Protein AF-C5LQ58-F1 (afdb_monomer)

Sequence (366 aa):
MEEDPYEGLVEEKFNLSQKALQGRWIQYPLRCFVTVVKDKVYFDGGVTYDLVKHSNGKFEVGGYIANPELSSASEIHWSLPTGETATWTYEGENDGFGGTVADVDPTLIITEGGRSKRHKPPVDYAALEAQLRREEAGLTSESSGPTERRSSTDFTMGAHQVAKNAAAAKAYSILRDKIILWLGTTNTRRIDSIVRKRGEIHHHFEIPGMVDEGLSQLKNDYDLECSHKDKMTFVRFTYDQWRKALEKENLQIAEGRSGESPEVPSSPRKRCLCVSYSSPTKGDVGKVAAELNLVPEGTLLETEKIKPLLGVLDRYVMDVETLRDTKIGRIVRRYSRHEDPEVQEASKGLIAKWKAVYRDAKASEH

Organism: Perkinsus marinus (strain ATCC 50983 / TXsc) (NCBI:txid423536)

Nearest PDB structures (foldseek):
  8h6r-assembly1_A  TM=6.985E-01  e=4.353E-02  Arabidopsis thaliana
  7xn7-assembly1_n  TM=4.914E-01  e=8.986E-03  Komagataella phaffii
  5k0y-assembly1_t  TM=4.315E-01  e=4.641E-01  Oryctolagus cuniculus
  4v5o-assembly1_A7  TM=3.348E-01  e=8.153E-01  Tetrahymena thermophila
  6o9l-assembly1_1  TM=1.241E-01  e=3.950E+00  Homo sapiens

Solvent-accessible surface area (backbone atoms only — not comparable to full-atom values): 22447 Å² total; per-residue (Å²): 134,84,79,69,94,70,84,73,79,74,76,77,76,56,77,74,40,72,74,70,57,52,47,54,27,39,33,39,90,81,71,42,50,36,39,31,54,93,53,37,36,40,34,78,86,72,52,73,39,57,52,43,76,46,97,87,66,40,42,32,47,87,72,28,35,48,39,52,88,78,24,49,93,55,35,43,34,31,33,34,96,87,70,52,70,37,40,32,36,51,64,68,85,81,74,82,70,91,67,72,86,87,72,73,58,88,68,64,87,74,72,85,86,79,92,79,96,69,93,70,82,85,77,67,61,68,64,55,52,56,51,52,55,54,58,58,63,66,71,74,77,78,88,89,73,94,76,81,88,69,72,78,68,64,60,57,57,53,53,53,52,52,50,50,53,52,50,17,52,51,45,32,52,55,51,50,53,52,48,52,53,47,49,69,74,50,40,37,64,66,48,53,52,48,21,70,74,65,49,42,48,78,49,77,44,82,45,88,85,68,45,74,65,19,54,51,52,49,25,67,74,46,70,39,57,69,50,78,57,98,63,32,37,38,41,41,31,42,43,68,36,48,51,51,46,30,57,75,70,72,51,72,73,48,81,69,84,75,88,76,90,78,83,88,81,92,79,88,84,80,81,81,75,80,81,74,84,68,79,65,46,75,67,51,54,44,51,48,35,49,61,68,58,70,48,58,94,92,60,77,75,57,70,86,65,42,53,62,51,51,53,50,58,70,70,34,90,76,53,69,65,59,45,62,74,53,42,40,66,67,57,42,56,60,36,47,70,42,89,52,65,68,53,18,50,53,30,46,50,52,53,51,55,52,50,47,51,52,50,54,58,56,59,74,75,110

InterPro domains:
  IPR017923 Transcription factor IIS, N-terminal [PF08711] (309-356)
  IPR017923 Transcription factor IIS, N-terminal [PS51319] (283-361)
  IPR035441 TFIIS/LEDGF domain superfamily [G3DSA:1.20.930.10] (282-366)
  IPR035441 TFIIS/LEDGF domain superfamily [SSF47676] (303-364)

Foldseek 3Di:
DDDDPPPPPPPPQADDDLVLQAAWWAKPPVRWIWHDDRQKIATPVRDIWGFDQDPVRWTDTPQWIWDSRPDDSQKIWTAHPVGDIMIIGHPDDPPPPPDDPPPPDPVPVDDDDDDDDDDDDDDDVVVVVVVVVVVVVVPPPDDDDDDDDDDPVVVVVVVVVVVLVVQLVVQLVVVLVVLVVVLQVQLEPVNLVVLVVVQKDKDKDQGPPHDVNNVVVVCVVLVWDWDDDPRIIITMDGSVSSVVSCVVSVHDRPPDDDDDDDDDDDDDDDDDDPDDPDQQDLVLLLVLLVVLVVDPPPDGDDPVVQVVSLVSLVSDPDAPVSCVVSVVLVSLVVQCPPPDPVSVVSSVVSNVSVVVNVVVVVVSVD

pLDDT: mean 76.97, std 20.1, range [26.73, 98.25]

Secondary structure (DSSP, 8-state):
----TTTT---------TTTT-EEEEEETTTEEEEEETTEEEETTS-EEEEEEPTTS-EEETTEEE-TTT--SSEEEEE-TTS-EEEEEE-TTTTS----GGG--TTTTSS-------PPPPP-HHHHHHHHHHHHHHTSSS---------HHHHHHHHHHHHHHHHHHHHHHHHHHHHHHHHHHH-BHHHHHHHHHHSEEEEEEE-TT--HHHHHHHHHHHT-EEEEETTEEEEEEEHHHHHHHHHHTTPPPB-----------------------PPPPHHHHHHHHHHHHSSPTT----HHHHHHHHHHHHHS---HHHHHHH-HHHHHHHHTT-SSHHHHHHHHHHHHHHHHHHHHHHHTT-

Structure (mmCIF, N/CA/C/O backbone):
data_AF-C5LQ58-F1
#
_entry.id   AF-C5LQ58-F1
#
loop_
_atom_site.group_PDB
_atom_site.id
_atom_site.type_symbol
_atom_site.label_atom_id
_atom_site.label_alt_id
_atom_site.label_comp_id
_atom_site.label_asym_id
_atom_site.label_entity_id
_atom_site.label_seq_id
_atom_site.pdbx_PDB_ins_code
_atom_site.Cartn_x
_atom_site.Cartn_y
_atom_site.Cartn_z
_atom_site.occupancy
_atom_site.B_iso_or_equiv
_atom_site.auth_seq_id
_atom_site.auth_comp_id
_atom_site.auth_asym_id
_atom_site.auth_atom_id
_atom_site.pdbx_PDB_model_num
ATOM 1 N N . MET A 1 1 ? -49.023 35.456 13.839 1.00 51.16 1 MET A N 1
ATOM 2 C CA . MET A 1 1 ? -48.144 34.434 14.431 1.00 51.16 1 MET A CA 1
ATOM 3 C C . MET A 1 1 ? -48.340 33.214 13.568 1.00 51.16 1 MET A C 1
ATOM 5 O O . MET A 1 1 ? -49.377 32.579 13.676 1.00 51.16 1 MET A O 1
ATOM 9 N N . GLU A 1 2 ? -47.457 33.038 12.592 1.00 55.75 2 GLU A N 1
ATOM 10 C CA . GLU A 1 2 ? -47.393 31.815 11.792 1.00 55.75 2 GLU A CA 1
ATOM 11 C C . GLU A 1 2 ? -46.594 30.814 12.630 1.00 55.75 2 GLU A C 1
ATOM 13 O O . GLU A 1 2 ? -45.469 31.115 13.026 1.00 55.75 2 GLU A O 1
ATOM 18 N N . GLU A 1 3 ? -47.230 29.707 13.009 1.00 59.94 3 GLU A N 1
ATOM 19 C CA . GLU A 1 3 ? -46.583 28.594 13.703 1.00 59.94 3 GLU A CA 1
ATOM 20 C C . GLU A 1 3 ? -45.635 27.904 12.717 1.00 59.94 3 GLU A C 1
ATOM 22 O O . GLU A 1 3 ? -46.036 27.572 11.600 1.00 59.94 3 GLU A O 1
ATOM 27 N N . ASP A 1 4 ? -44.370 27.755 13.109 1.00 62.69 4 ASP A N 1
ATOM 28 C CA . ASP A 1 4 ? -43.319 27.159 12.289 1.00 62.69 4 ASP A CA 1
ATOM 29 C C . ASP A 1 4 ? -43.573 25.642 12.170 1.00 62.69 4 ASP A C 1
ATOM 31 O O . ASP A 1 4 ? -43.484 24.927 13.173 1.00 62.69 4 ASP A O 1
ATOM 35 N N . PRO A 1 5 ? -43.915 25.107 10.980 1.00 68.38 5 PRO A N 1
ATOM 36 C CA . PRO A 1 5 ? -44.324 23.709 10.814 1.00 68.38 5 PRO A CA 1
ATOM 37 C C . PRO A 1 5 ? -43.176 22.695 10.986 1.00 68.38 5 PRO A C 1
ATOM 39 O O . PRO A 1 5 ? -43.362 21.510 10.704 1.00 68.38 5 PRO A O 1
ATOM 42 N N . TYR A 1 6 ? -41.996 23.137 11.431 1.00 61.75 6 TYR A N 1
ATOM 43 C CA . TYR A 1 6 ? -40.807 22.306 11.622 1.00 61.75 6 TYR A CA 1
ATOM 44 C C . TYR A 1 6 ? -40.478 21.985 13.094 1.00 61.75 6 TYR A C 1
ATOM 46 O O . TYR A 1 6 ? -39.520 21.251 13.351 1.00 61.75 6 TYR A O 1
ATOM 54 N N . GLU A 1 7 ? -41.279 22.436 14.067 1.00 56.31 7 GLU A N 1
ATOM 55 C CA . GLU A 1 7 ? -41.166 21.990 15.466 1.00 56.31 7 GLU A CA 1
ATOM 56 C C . GLU A 1 7 ? -41.683 20.547 15.629 1.00 56.31 7 GLU A C 1
ATOM 58 O O . GLU A 1 7 ? -42.827 20.310 16.012 1.00 56.31 7 GLU A O 1
ATOM 63 N N . GLY A 1 8 ? -40.852 19.541 15.338 1.00 56.31 8 GLY A N 1
ATOM 64 C CA . GLY A 1 8 ? -41.208 18.167 15.719 1.00 56.31 8 GLY A CA 1
ATOM 65 C C . GLY A 1 8 ? -40.422 17.007 15.124 1.00 56.31 8 GLY A C 1
ATOM 66 O O . GLY A 1 8 ? -40.674 15.869 15.521 1.00 56.31 8 GLY A O 1
ATOM 67 N N . LEU A 1 9 ? -39.470 17.230 14.213 1.00 57.84 9 LEU A N 1
ATOM 68 C CA . LEU A 1 9 ? -38.580 16.147 13.785 1.00 57.84 9 LEU A CA 1
ATOM 69 C C . LEU A 1 9 ? -37.516 15.923 14.862 1.00 57.84 9 LEU A C 1
ATOM 71 O O . LEU A 1 9 ? -36.439 16.509 14.839 1.00 57.84 9 LEU A O 1
ATOM 75 N N . VAL A 1 10 ? -37.853 15.087 15.843 1.00 67.50 10 VAL A N 1
ATOM 76 C CA . VAL A 1 10 ? -36.883 14.531 16.786 1.00 67.50 10 VAL A CA 1
ATOM 77 C C . VAL A 1 10 ? -35.879 13.726 15.962 1.00 67.50 10 VAL A C 1
ATOM 79 O O . VAL A 1 10 ? -36.225 12.669 15.439 1.00 67.50 10 VAL A O 1
ATOM 82 N N . GLU A 1 11 ? -34.658 14.241 15.803 1.00 67.88 11 GLU A N 1
ATOM 83 C CA . GLU A 1 11 ? -33.568 13.506 15.162 1.00 67.88 11 GLU A CA 1
ATOM 84 C C . GLU A 1 11 ? -33.378 12.174 15.897 1.00 67.88 11 GLU A C 1
ATOM 86 O O . GLU A 1 11 ? -33.012 12.137 17.077 1.00 67.88 11 GLU A O 1
ATOM 91 N N . GLU A 1 12 ? -33.667 11.061 15.218 1.00 77.38 12 GLU A N 1
ATOM 92 C CA . GLU A 1 12 ? -33.392 9.738 15.760 1.00 77.38 12 GLU A CA 1
ATOM 93 C C . GLU A 1 12 ? -31.884 9.618 15.987 1.00 77.38 12 GLU A C 1
ATOM 95 O O . GLU A 1 12 ? -31.085 9.563 15.050 1.00 77.38 12 GLU A O 1
ATOM 100 N N . LYS A 1 13 ? -31.485 9.603 17.263 1.00 85.62 13 LYS A N 1
ATOM 101 C CA . LYS A 1 13 ? -30.084 9.474 17.660 1.00 85.62 13 LYS A CA 1
ATOM 102 C C . LYS A 1 13 ? -29.515 8.192 17.050 1.00 85.62 13 LYS A C 1
ATOM 104 O O . LYS A 1 13 ? -30.010 7.096 17.321 1.00 85.62 13 LYS A O 1
ATOM 109 N N . PHE A 1 14 ? -28.466 8.333 16.242 1.00 91.75 14 PHE A N 1
ATOM 110 C CA . PHE A 1 14 ? -27.806 7.210 15.586 1.00 91.75 14 PHE A CA 1
ATOM 111 C C . PHE A 1 14 ? -27.387 6.141 16.608 1.00 91.75 14 PHE A C 1
ATOM 113 O O . PHE A 1 14 ? -26.675 6.414 17.577 1.00 91.75 14 PHE A O 1
ATOM 120 N N . ASN A 1 15 ? -27.834 4.903 16.386 1.00 93.44 15 ASN A N 1
ATOM 121 C CA . ASN A 1 15 ? -27.507 3.776 17.248 1.00 93.44 15 ASN A CA 1
ATOM 122 C C . ASN A 1 15 ? -26.318 2.994 16.678 1.00 93.44 15 ASN A C 1
ATOM 124 O O . ASN A 1 15 ? -26.475 2.136 15.802 1.00 93.44 15 ASN A O 1
ATOM 128 N N . LEU A 1 16 ? -25.126 3.279 17.205 1.00 95.56 16 LEU A N 1
ATOM 129 C CA . LEU A 1 16 ? -23.911 2.557 16.850 1.00 95.56 16 LEU A CA 1
ATOM 130 C C . LEU A 1 16 ? -24.007 1.095 17.310 1.00 95.56 16 LEU A C 1
ATOM 132 O O . LEU A 1 16 ? -23.849 0.772 18.487 1.00 95.56 16 LEU A O 1
ATOM 136 N N . SER A 1 17 ? -24.234 0.195 16.358 1.00 96.88 17 SER A N 1
ATOM 137 C CA . SER A 1 17 ? -24.313 -1.247 16.584 1.00 96.88 17 SER A CA 1
ATOM 138 C C . SER A 1 17 ? -23.235 -1.988 15.797 1.00 96.88 17 SER A C 1
ATOM 140 O O . SER A 1 17 ? -22.718 -1.485 14.804 1.00 96.88 17 SER A O 1
ATOM 142 N N . GLN A 1 18 ? -22.937 -3.232 16.183 1.00 96.56 18 GLN A N 1
ATOM 143 C CA . GLN A 1 18 ? -21.992 -4.075 15.437 1.00 96.56 18 GLN A CA 1
ATOM 144 C C . GLN A 1 18 ? -22.417 -4.255 13.974 1.00 96.56 18 GLN A C 1
ATOM 146 O O . GLN A 1 18 ? -21.566 -4.351 13.095 1.00 96.56 18 GLN A O 1
ATOM 151 N N . LYS A 1 19 ? -23.732 -4.266 13.713 1.00 95.31 19 LYS A N 1
ATOM 152 C CA . LYS A 1 19 ? -24.294 -4.324 12.362 1.00 95.31 19 LYS A CA 1
ATOM 153 C C . LYS A 1 19 ? -23.999 -3.046 11.573 1.00 95.31 19 LYS A C 1
ATOM 155 O O . LYS A 1 19 ? -23.656 -3.143 10.404 1.00 95.31 19 LYS A O 1
ATOM 160 N N . ALA A 1 20 ? -24.089 -1.881 12.217 1.00 94.25 20 ALA A N 1
ATOM 161 C CA . ALA A 1 20 ? -23.773 -0.595 11.596 1.00 94.25 20 ALA A CA 1
ATOM 162 C C . ALA A 1 20 ? -22.287 -0.454 11.238 1.00 94.25 20 ALA A C 1
ATOM 164 O O . ALA A 1 20 ? -21.959 0.330 10.364 1.00 94.25 20 ALA A O 1
ATOM 165 N N . LEU A 1 21 ? -21.403 -1.217 11.890 1.00 96.38 21 LEU A N 1
ATOM 166 C CA . LEU A 1 21 ? -19.972 -1.236 11.586 1.00 96.38 21 LEU A CA 1
ATOM 167 C C . LEU A 1 21 ? -19.601 -2.158 10.417 1.00 96.38 21 LEU A C 1
ATOM 169 O O . LEU A 1 21 ? -18.474 -2.077 9.945 1.00 96.38 21 LEU A O 1
ATOM 173 N N . GLN A 1 22 ? -20.490 -3.046 9.959 1.00 96.94 22 GLN A N 1
ATOM 174 C CA . GLN A 1 22 ? -20.154 -4.017 8.910 1.00 96.94 22 GLN A CA 1
ATOM 175 C C . GLN A 1 22 ? -19.921 -3.338 7.557 1.00 96.94 22 GLN A C 1
ATOM 177 O O . GLN A 1 22 ? -20.614 -2.388 7.198 1.00 96.94 22 GLN A O 1
ATOM 182 N N . GLY A 1 23 ? -18.991 -3.884 6.775 1.00 94.56 23 GLY A N 1
ATOM 183 C CA . GLY A 1 23 ? -18.685 -3.406 5.429 1.00 94.56 23 GLY A CA 1
ATOM 184 C C . GLY A 1 23 ? -17.322 -2.733 5.334 1.00 94.56 23 GLY A C 1
ATOM 185 O O . GLY A 1 23 ? -16.430 -2.990 6.149 1.00 94.56 23 GLY A O 1
ATOM 186 N N . ARG A 1 24 ? -17.153 -1.914 4.294 1.00 95.69 24 ARG A N 1
ATOM 187 C CA . ARG A 1 24 ? -15.880 -1.289 3.944 1.00 95.69 24 ARG A CA 1
ATOM 188 C C . ARG A 1 24 ? -15.904 0.210 4.217 1.00 95.69 24 ARG A C 1
ATOM 190 O O . ARG A 1 24 ? -16.873 0.909 3.923 1.00 95.69 24 ARG A O 1
ATOM 197 N N . TRP A 1 25 ? -14.812 0.677 4.800 1.00 96.75 25 TRP A N 1
ATOM 198 C CA . TRP A 1 25 ? -14.629 2.025 5.306 1.00 96.75 25 TRP A CA 1
ATOM 199 C C . TRP A 1 25 ? -13.284 2.578 4.853 1.00 96.75 25 TRP A C 1
ATOM 201 O O . TRP A 1 25 ? -12.346 1.827 4.587 1.00 96.75 25 TRP A O 1
ATOM 211 N N . ILE A 1 26 ? -13.167 3.899 4.843 1.00 95.31 26 ILE A N 1
ATOM 212 C CA . ILE A 1 26 ? -11.915 4.620 4.619 1.00 95.31 26 ILE A CA 1
ATOM 213 C C . ILE A 1 26 ? -11.534 5.319 5.923 1.00 95.31 26 ILE A C 1
ATOM 215 O O . ILE A 1 26 ? -12.281 6.164 6.416 1.00 95.31 26 ILE A O 1
ATOM 219 N N . GLN A 1 27 ? -10.370 4.993 6.487 1.00 93.75 27 GLN A N 1
ATOM 220 C CA . GLN A 1 27 ? -9.869 5.635 7.702 1.00 93.75 27 GLN A CA 1
ATOM 221 C C . GLN A 1 27 ? -9.104 6.923 7.381 1.00 93.75 27 GLN A C 1
ATOM 223 O O . GLN A 1 27 ? -8.128 6.913 6.636 1.00 93.75 27 GLN A O 1
ATOM 228 N N . TYR A 1 28 ? -9.444 8.016 8.056 1.00 89.31 28 TYR A N 1
ATOM 229 C CA . TYR A 1 28 ? -8.694 9.270 8.074 1.00 89.31 28 TYR A CA 1
ATOM 230 C C . TYR A 1 28 ? -7.946 9.462 9.407 1.00 89.31 28 TYR A C 1
ATOM 232 O O . TYR A 1 28 ? -8.448 9.042 10.453 1.00 89.31 28 TYR A O 1
ATOM 240 N N . PRO A 1 29 ? -6.752 10.095 9.392 1.00 84.88 29 PRO A N 1
ATOM 241 C CA . PRO A 1 29 ? -6.111 10.756 8.245 1.00 84.88 29 PRO A CA 1
ATOM 242 C C . PRO A 1 29 ? -5.278 9.830 7.339 1.00 84.88 29 PRO A C 1
ATOM 244 O O . PRO A 1 29 ? -4.762 10.295 6.326 1.00 84.88 29 PRO A O 1
ATOM 247 N N . LEU A 1 30 ? -5.133 8.546 7.685 1.00 79.25 30 LEU A N 1
ATOM 248 C CA . LEU A 1 30 ? -4.206 7.622 7.014 1.00 79.25 30 LEU A CA 1
ATOM 249 C C . LEU A 1 30 ? -4.606 7.242 5.577 1.00 79.25 30 LEU A C 1
ATOM 251 O O . LEU A 1 30 ? -3.746 6.825 4.808 1.00 79.25 30 LEU A O 1
ATOM 255 N N . ARG A 1 31 ? -5.878 7.418 5.204 1.00 86.44 31 ARG A N 1
ATOM 256 C CA . ARG A 1 31 ? -6.470 7.029 3.913 1.00 86.44 31 ARG A CA 1
ATOM 257 C C . ARG A 1 31 ? -6.230 5.558 3.550 1.00 86.44 31 ARG A C 1
ATOM 259 O O . ARG A 1 31 ? -5.933 5.252 2.399 1.00 86.44 31 ARG A O 1
ATOM 266 N N . CYS A 1 32 ? -6.356 4.660 4.522 1.00 87.69 32 CYS A N 1
ATOM 267 C CA . CYS A 1 32 ? -6.360 3.216 4.283 1.00 87.69 32 CYS A CA 1
ATOM 268 C C . CYS A 1 32 ? -7.789 2.666 4.315 1.00 87.69 32 CYS A C 1
ATOM 270 O O . CYS A 1 32 ? -8.653 3.231 4.996 1.00 87.69 32 CYS A O 1
ATOM 272 N N . PHE A 1 33 ? -8.038 1.574 3.589 1.00 92.88 33 PHE A N 1
ATOM 273 C CA . PHE A 1 33 ? -9.301 0.864 3.700 1.00 92.88 33 PHE A CA 1
ATOM 274 C C . PHE A 1 33 ? -9.310 -0.029 4.937 1.00 92.88 33 PHE A C 1
ATOM 276 O O . PHE A 1 33 ? -8.304 -0.628 5.340 1.00 92.88 33 PHE A O 1
ATOM 283 N N . VAL A 1 34 ? -10.497 -0.099 5.526 1.00 96.25 34 VAL A N 1
ATOM 284 C CA . VAL A 1 34 ? -10.822 -0.900 6.694 1.00 96.25 34 VAL A CA 1
ATOM 285 C C . VAL A 1 34 ? -12.062 -1.712 6.359 1.00 96.25 34 VAL A C 1
ATOM 287 O O . VAL A 1 34 ? -13.093 -1.152 6.000 1.00 96.25 34 VAL A O 1
ATOM 290 N N . THR A 1 35 ? -11.978 -3.033 6.465 1.00 96.69 35 THR A N 1
ATOM 291 C CA . THR A 1 35 ? -13.122 -3.927 6.261 1.00 96.69 35 THR A CA 1
ATOM 292 C C . THR A 1 35 ? -13.492 -4.571 7.584 1.00 96.69 35 THR A C 1
ATOM 294 O O . THR A 1 35 ? -12.642 -5.165 8.244 1.00 96.69 35 THR A O 1
ATOM 297 N N . VAL A 1 36 ? -14.757 -4.469 7.975 1.00 96.88 36 VAL A N 1
ATOM 298 C CA . VAL A 1 36 ? -15.280 -5.091 9.193 1.00 96.88 36 VAL A CA 1
ATOM 299 C C . VAL A 1 36 ? -16.182 -6.251 8.796 1.00 96.88 36 VAL A C 1
ATOM 301 O O . VAL A 1 36 ? -17.182 -6.055 8.102 1.00 96.88 36 VAL A O 1
ATOM 304 N N . VAL A 1 37 ? -15.832 -7.452 9.259 1.00 95.88 37 VAL A N 1
ATOM 305 C CA . VAL A 1 37 ? -16.605 -8.680 9.043 1.00 95.88 37 VAL A CA 1
ATOM 306 C C . VAL A 1 37 ? -16.794 -9.369 10.385 1.00 95.88 37 VAL A C 1
ATOM 308 O O . VAL A 1 37 ? -15.830 -9.796 11.016 1.00 95.88 37 VAL A O 1
ATOM 311 N N . LYS A 1 38 ? -18.050 -9.495 10.820 1.00 95.50 38 LYS A N 1
ATOM 312 C CA . LYS A 1 38 ? -18.426 -10.009 12.143 1.00 95.50 38 LYS A CA 1
ATOM 313 C C . LYS A 1 38 ? -17.723 -9.229 13.260 1.00 95.50 38 LYS A C 1
ATOM 315 O O . LYS A 1 38 ? -18.086 -8.083 13.522 1.00 95.50 38 LYS A O 1
ATOM 320 N N . ASP A 1 39 ? -16.779 -9.865 13.938 1.00 97.06 39 ASP A N 1
ATOM 321 C CA . ASP A 1 39 ? -15.983 -9.391 15.065 1.00 97.06 39 ASP A CA 1
ATOM 322 C C . ASP A 1 39 ? -14.515 -9.140 14.681 1.00 97.06 39 ASP A C 1
ATOM 324 O O . ASP A 1 39 ? -13.679 -8.932 15.554 1.00 97.06 39 ASP A O 1
ATOM 328 N N . LYS A 1 40 ? -14.188 -9.143 13.385 1.00 97.12 40 LYS A N 1
ATOM 329 C CA . LYS A 1 40 ? -12.838 -8.902 12.870 1.00 97.12 40 LYS A CA 1
ATOM 330 C C . LYS A 1 40 ? -12.782 -7.628 12.040 1.00 97.12 40 LYS A C 1
ATOM 332 O O . LYS A 1 40 ? -13.704 -7.317 11.283 1.00 97.12 40 LYS A O 1
ATOM 337 N N . VAL A 1 41 ? -11.666 -6.918 12.167 1.00 97.44 41 VAL A N 1
ATOM 338 C CA . VAL A 1 41 ? -11.349 -5.702 11.417 1.00 97.44 41 VAL A CA 1
ATOM 339 C C . VAL A 1 41 ? -10.045 -5.903 10.656 1.00 97.44 41 VAL A C 1
ATOM 341 O O . VAL A 1 41 ? -9.008 -6.184 11.255 1.00 97.44 41 VAL A O 1
ATOM 344 N N . TYR A 1 42 ? -10.103 -5.741 9.339 1.00 94.88 42 TYR A N 1
ATOM 345 C CA . TYR A 1 42 ? -8.997 -5.933 8.406 1.00 94.88 42 TYR A CA 1
ATOM 346 C C . TYR A 1 42 ? -8.569 -4.586 7.828 1.00 94.88 42 TYR A C 1
ATOM 348 O O . TYR A 1 42 ? -9.397 -3.867 7.273 1.00 94.88 42 TYR A O 1
ATOM 356 N N . PHE A 1 43 ? -7.284 -4.261 7.928 1.00 94.06 43 PHE A N 1
ATOM 357 C CA . PHE A 1 43 ? -6.685 -3.084 7.302 1.00 94.06 43 PHE A CA 1
ATOM 358 C C . PHE A 1 43 ? -5.901 -3.512 6.058 1.00 94.06 43 PHE A C 1
ATOM 360 O O . PHE A 1 43 ? -5.270 -4.569 6.068 1.00 94.06 43 PHE A O 1
ATOM 367 N N . ASP A 1 44 ? -5.851 -2.675 5.018 1.00 86.12 44 ASP A N 1
ATOM 368 C CA . ASP A 1 44 ? -5.119 -2.987 3.770 1.00 86.12 44 ASP A CA 1
ATOM 369 C C . ASP A 1 44 ? -3.643 -3.356 3.962 1.00 86.12 44 ASP A C 1
ATOM 371 O O . ASP A 1 44 ? -3.051 -4.043 3.134 1.00 86.12 44 ASP A O 1
ATOM 375 N N . GLY A 1 45 ? -3.029 -2.915 5.062 1.00 78.06 45 GLY A N 1
ATOM 376 C CA . GLY A 1 45 ? -1.660 -3.282 5.425 1.00 78.06 45 GLY A CA 1
ATOM 377 C C . GLY A 1 45 ? -1.491 -4.735 5.887 1.00 78.06 45 GLY A C 1
ATOM 378 O O . GLY A 1 45 ? -0.416 -5.081 6.366 1.00 78.06 45 GLY A O 1
ATOM 379 N N . GLY A 1 46 ? -2.540 -5.563 5.821 1.00 82.31 46 GLY A N 1
ATOM 380 C CA . GLY A 1 46 ? -2.560 -6.944 6.315 1.00 82.31 46 GLY A CA 1
ATOM 381 C C . GLY A 1 46 ? -2.758 -7.063 7.829 1.00 82.31 46 GLY A C 1
ATOM 382 O O . GLY A 1 46 ? -2.915 -8.166 8.350 1.00 82.31 46 GLY A O 1
ATOM 383 N N . VAL A 1 47 ? -2.787 -5.938 8.550 1.00 88.38 47 VAL A N 1
ATOM 384 C CA . VAL A 1 47 ? -2.998 -5.922 10.000 1.00 88.38 47 VAL A CA 1
ATOM 385 C C . VAL A 1 47 ? -4.459 -6.237 10.306 1.00 88.38 47 VAL A C 1
ATOM 387 O O . VAL A 1 47 ? -5.373 -5.680 9.697 1.00 88.38 47 VAL A O 1
ATOM 390 N N . THR A 1 48 ? -4.673 -7.134 11.266 1.00 93.06 48 THR A N 1
ATOM 391 C CA . THR A 1 48 ? -6.003 -7.565 11.700 1.00 93.06 48 THR A CA 1
ATOM 392 C C . THR A 1 48 ? -6.197 -7.296 13.187 1.00 93.06 48 THR A C 1
ATOM 394 O O . THR A 1 48 ? -5.287 -7.530 13.980 1.00 93.06 48 THR A O 1
ATOM 397 N N . TYR A 1 49 ? -7.389 -6.841 13.565 1.00 97.19 49 TYR A N 1
ATOM 398 C CA . TYR A 1 49 ? -7.781 -6.605 14.955 1.00 97.19 49 TYR A CA 1
ATOM 399 C C . TYR A 1 49 ? -9.136 -7.241 15.260 1.00 97.19 49 TYR A C 1
ATOM 401 O O . TYR A 1 49 ? -9.961 -7.435 14.366 1.00 97.19 49 TYR A O 1
ATOM 409 N N . ASP A 1 50 ? -9.371 -7.516 16.540 1.00 97.38 50 ASP A N 1
ATOM 410 C CA . ASP A 1 50 ? -10.687 -7.893 17.047 1.00 97.38 50 ASP A CA 1
ATOM 411 C C . ASP A 1 50 ? -11.525 -6.641 17.322 1.00 97.38 50 ASP A C 1
ATOM 413 O O . ASP A 1 50 ? -11.031 -5.653 17.872 1.00 97.38 50 ASP A O 1
ATOM 417 N N . LEU A 1 51 ? -12.803 -6.694 16.949 1.00 97.88 51 LEU A N 1
ATOM 418 C CA . LEU A 1 51 ? -13.814 -5.712 17.314 1.00 97.88 51 LEU A CA 1
ATOM 419 C C . LEU A 1 51 ? -14.390 -6.093 18.680 1.00 97.88 51 LEU A C 1
ATOM 421 O O . LEU A 1 51 ? -15.267 -6.950 18.795 1.00 97.88 51 LEU A O 1
ATOM 425 N N . VAL A 1 52 ? -13.903 -5.436 19.726 1.00 98.00 52 VAL A N 1
ATOM 426 C CA . VAL A 1 52 ? -14.297 -5.727 21.105 1.00 98.00 52 VAL A CA 1
ATOM 427 C C . VAL A 1 52 ? -15.496 -4.867 21.485 1.00 98.00 52 VAL A C 1
ATOM 429 O O . VAL A 1 52 ? -15.444 -3.640 21.419 1.00 98.00 52 VAL A O 1
ATOM 432 N N . LYS A 1 53 ? -16.591 -5.500 21.912 1.00 97.81 53 LYS A N 1
ATOM 433 C CA . LYS A 1 53 ? -17.740 -4.801 22.498 1.00 97.81 53 LYS A CA 1
ATOM 434 C C . LYS A 1 53 ? -17.603 -4.769 24.019 1.00 97.81 53 LYS A C 1
ATOM 436 O O . LYS A 1 53 ? -17.614 -5.812 24.669 1.00 97.81 53 LYS A O 1
ATOM 441 N N . HIS A 1 54 ? -17.523 -3.573 24.585 1.00 96.56 54 HIS A N 1
ATOM 442 C CA . HIS A 1 54 ? -17.454 -3.354 26.027 1.00 96.56 54 HIS A CA 1
ATOM 443 C C . HIS A 1 54 ? -18.826 -3.482 26.695 1.00 96.56 54 HIS A C 1
ATOM 445 O O . HIS A 1 54 ? -19.873 -3.318 26.064 1.00 96.56 54 HIS A O 1
ATOM 451 N N . SER A 1 55 ? -18.832 -3.714 28.011 1.00 95.44 55 SER A N 1
ATOM 452 C CA . SER A 1 55 ? -20.058 -3.809 28.822 1.00 95.44 55 SER A CA 1
ATOM 453 C C . SER A 1 55 ? -20.888 -2.520 28.827 1.00 95.44 55 SER A C 1
ATOM 455 O O . SER A 1 55 ? -22.103 -2.569 28.986 1.00 95.44 55 SER A O 1
ATOM 457 N N . ASN A 1 56 ? -20.249 -1.371 28.592 1.00 93.81 56 ASN A N 1
ATOM 458 C CA . ASN A 1 56 ? -20.903 -0.068 28.439 1.00 93.81 56 ASN A CA 1
ATOM 459 C C . ASN A 1 56 ? -21.495 0.164 27.032 1.00 93.81 56 ASN A C 1
ATOM 461 O O . ASN A 1 56 ? -21.937 1.270 26.733 1.00 93.81 56 ASN A O 1
ATOM 465 N N . GLY A 1 57 ? -21.460 -0.844 26.155 1.00 93.81 57 GLY A N 1
ATOM 466 C CA . GLY A 1 57 ? -21.977 -0.769 24.790 1.00 93.81 57 GLY A CA 1
ATOM 467 C C . GLY A 1 57 ? -21.048 -0.093 23.780 1.00 93.81 57 GLY A C 1
ATOM 468 O O . GLY A 1 57 ? -21.396 -0.055 22.602 1.00 93.81 57 GLY A O 1
ATOM 469 N N . LYS A 1 58 ? -19.875 0.407 24.194 1.00 96.50 58 LYS A N 1
ATOM 470 C CA . LYS A 1 58 ? -18.881 0.976 23.274 1.00 96.50 58 LYS A CA 1
ATOM 471 C C . LYS A 1 58 ? -18.118 -0.122 22.538 1.00 96.50 58 LYS A C 1
ATOM 473 O O . LYS A 1 58 ? -17.936 -1.223 23.055 1.00 96.50 58 LYS A O 1
ATOM 478 N N . PHE A 1 59 ? -17.642 0.207 21.345 1.00 97.94 59 PHE A N 1
ATOM 479 C CA . PHE A 1 59 ? -16.805 -0.669 20.531 1.00 97.94 59 PHE A CA 1
ATOM 480 C C . PHE A 1 59 ? -15.351 -0.209 20.574 1.00 97.94 59 PHE A C 1
ATOM 482 O O . PHE A 1 59 ? -15.091 0.995 20.594 1.00 97.94 59 PHE A O 1
ATOM 489 N N . GLU A 1 60 ? -14.421 -1.160 20.580 1.00 98.00 60 GLU A N 1
ATOM 490 C CA . GLU A 1 60 ? -12.983 -0.919 20.539 1.00 98.00 60 GLU A CA 1
ATOM 491 C C . GLU A 1 60 ? -12.308 -1.725 19.426 1.00 98.00 60 GLU A C 1
ATOM 493 O O . GLU A 1 60 ? -12.641 -2.890 19.206 1.00 98.00 60 GLU A O 1
ATOM 498 N N . VAL A 1 61 ? -11.340 -1.100 18.751 1.00 97.75 61 VAL A N 1
ATOM 499 C CA . VAL A 1 61 ? -10.468 -1.730 17.752 1.00 97.75 61 VAL A CA 1
ATOM 500 C C . VAL A 1 61 ? -9.040 -1.234 17.963 1.00 97.75 61 VAL A C 1
ATOM 502 O O . VAL A 1 61 ? -8.763 -0.046 17.814 1.00 97.75 61 VAL A O 1
ATOM 505 N N . GLY A 1 62 ? -8.115 -2.127 18.321 1.00 94.62 62 GLY A N 1
ATOM 506 C CA . GLY A 1 62 ? -6.694 -1.777 18.472 1.00 94.62 62 GLY A CA 1
ATOM 507 C C . GLY A 1 62 ? -6.425 -0.635 19.466 1.00 94.62 62 GLY A C 1
ATOM 508 O O . GLY A 1 62 ? -5.544 0.187 19.224 1.00 94.62 62 GLY A O 1
ATOM 509 N N . GLY A 1 63 ? -7.207 -0.543 20.549 1.00 95.88 63 GLY A N 1
ATOM 510 C CA . GLY A 1 63 ? -7.138 0.534 21.543 1.00 95.88 63 GLY A CA 1
ATOM 511 C C . GLY A 1 63 ? -8.028 1.746 21.249 1.00 95.88 63 GLY A C 1
ATOM 512 O O . GLY A 1 63 ? -8.304 2.528 22.159 1.00 95.88 63 GLY A O 1
ATOM 513 N N . TYR A 1 64 ? -8.493 1.922 20.007 1.00 97.62 64 TYR A N 1
ATOM 514 C CA . TYR A 1 64 ? -9.398 3.011 19.642 1.00 97.62 64 TYR A CA 1
ATOM 515 C C . TYR A 1 64 ? -10.822 2.691 20.072 1.00 97.62 64 TYR A C 1
ATOM 517 O O . TYR A 1 64 ? -11.361 1.663 19.683 1.00 97.62 64 TYR A O 1
ATOM 525 N N . ILE A 1 65 ? -11.458 3.606 20.800 1.00 98.25 65 ILE A N 1
ATOM 526 C CA . ILE A 1 65 ? -12.839 3.478 21.271 1.00 98.25 65 ILE A CA 1
ATOM 527 C C . ILE A 1 65 ? -13.749 4.341 20.394 1.00 98.25 65 ILE A C 1
ATOM 529 O O . ILE A 1 65 ? -13.491 5.535 20.221 1.00 98.25 65 ILE A O 1
ATOM 533 N N . ALA A 1 66 ? -14.817 3.750 19.858 1.00 97.81 66 ALA A N 1
ATOM 534 C CA . ALA A 1 66 ? -15.803 4.462 19.055 1.00 97.81 66 ALA A CA 1
ATOM 535 C C . ALA A 1 66 ? -16.620 5.447 19.906 1.00 97.81 66 ALA A C 1
ATOM 537 O O . ALA A 1 66 ? -17.031 5.142 21.032 1.00 97.81 66 ALA A O 1
ATOM 538 N N . ASN A 1 67 ? -16.889 6.624 19.345 1.00 97.19 67 ASN A N 1
ATOM 539 C CA . ASN A 1 67 ? -17.703 7.665 19.948 1.00 97.19 67 ASN A CA 1
ATOM 540 C C . ASN A 1 67 ? -19.106 7.676 19.310 1.00 97.19 67 ASN A C 1
ATOM 542 O O . ASN A 1 67 ? -19.280 8.266 18.242 1.00 97.19 67 ASN A O 1
ATOM 546 N N . PRO A 1 68 ? -20.116 7.055 19.947 1.00 95.75 68 PRO A N 1
ATOM 547 C CA . PRO A 1 68 ? -21.456 6.942 19.375 1.00 95.75 68 PRO A CA 1
ATOM 548 C C . PRO A 1 68 ? -22.173 8.289 19.241 1.00 95.75 68 PRO A C 1
ATOM 550 O O . PRO A 1 68 ? -23.075 8.400 18.426 1.00 95.75 68 PRO A O 1
ATOM 553 N N . GLU A 1 69 ? -21.787 9.309 20.012 1.00 94.88 69 GLU A N 1
ATOM 554 C CA . GLU A 1 69 ? -22.448 10.622 19.985 1.00 94.88 69 GLU A CA 1
ATOM 555 C C . GLU A 1 69 ? -22.018 11.477 18.796 1.00 94.88 69 GLU A C 1
ATOM 557 O O . GLU A 1 69 ? -22.781 12.324 18.349 1.00 94.88 69 GLU A O 1
ATOM 562 N N . LEU A 1 70 ? -20.806 11.245 18.289 1.00 95.75 70 LEU A N 1
ATOM 563 C CA . LEU A 1 70 ? -20.287 11.914 17.097 1.00 95.75 70 LEU A CA 1
ATOM 564 C C . LEU A 1 70 ? -20.486 11.081 15.829 1.00 95.75 70 LEU A C 1
ATOM 566 O O . LEU A 1 70 ? -20.281 11.587 14.734 1.00 95.75 70 LEU A O 1
ATOM 570 N N . SER A 1 71 ? -20.824 9.799 15.970 1.00 96.69 71 SER A N 1
ATOM 571 C CA . SER A 1 71 ? -20.935 8.883 14.836 1.00 96.69 71 SER A CA 1
ATOM 572 C C . SER A 1 71 ? -22.304 8.970 14.163 1.00 96.69 71 SER A C 1
ATOM 574 O O . SER A 1 71 ? -23.314 9.286 14.788 1.00 96.69 71 SER A O 1
ATOM 576 N N . SER A 1 72 ? -22.326 8.626 12.883 1.00 95.50 72 SER A N 1
ATOM 577 C CA . SER A 1 72 ? -23.495 8.533 12.016 1.00 95.50 72 SER A CA 1
ATOM 578 C C . SER A 1 72 ? -23.423 7.255 11.171 1.00 95.50 72 SER A C 1
ATOM 580 O O . SER A 1 72 ? -22.456 6.496 11.246 1.00 95.50 72 SER A O 1
ATOM 582 N N . ALA A 1 73 ? -24.431 7.008 10.331 1.00 94.12 73 ALA A N 1
ATOM 583 C CA . ALA A 1 73 ? -24.424 5.857 9.426 1.00 94.12 73 ALA A CA 1
ATOM 584 C C . ALA A 1 73 ? -23.287 5.911 8.386 1.00 94.12 73 ALA A C 1
ATOM 586 O O . ALA A 1 73 ? -22.824 4.867 7.937 1.00 94.12 73 ALA A O 1
ATOM 587 N N . SER A 1 74 ? -22.835 7.111 8.012 1.00 94.12 74 SER A N 1
ATOM 588 C CA . SER A 1 74 ? -21.776 7.316 7.020 1.00 94.12 74 SER A CA 1
ATOM 589 C C . SER A 1 74 ? -20.403 7.557 7.635 1.00 94.12 74 SER A C 1
ATOM 591 O O . SER A 1 74 ? -19.409 7.447 6.926 1.00 94.12 74 SER A O 1
ATOM 593 N N . GLU A 1 75 ? -20.316 7.908 8.918 1.00 96.94 75 GLU A N 1
ATOM 594 C CA . GLU A 1 75 ? -19.052 8.273 9.560 1.00 96.94 75 GLU A CA 1
ATOM 595 C C . GLU A 1 75 ? -18.977 7.766 10.997 1.00 96.94 75 GLU A C 1
ATOM 597 O O . GLU A 1 75 ? -19.836 8.068 11.819 1.00 96.94 75 GLU A O 1
ATOM 602 N N . ILE A 1 76 ? -17.912 7.040 11.330 1.00 97.94 76 ILE A N 1
ATOM 603 C CA . ILE A 1 76 ? -17.652 6.553 12.685 1.00 97.94 76 ILE A CA 1
ATOM 604 C C . ILE A 1 76 ? -16.427 7.263 13.239 1.00 97.94 76 ILE A C 1
ATOM 606 O O . ILE A 1 76 ? -15.338 7.196 12.665 1.00 97.94 76 ILE A O 1
ATOM 610 N N . HIS A 1 77 ? -16.591 7.920 14.381 1.00 97.69 77 HIS A N 1
ATOM 611 C CA . HIS A 1 77 ? -15.504 8.614 15.061 1.00 97.69 77 HIS A CA 1
ATOM 612 C C . HIS A 1 77 ? -14.888 7.721 16.131 1.00 97.69 77 HIS A C 1
ATOM 614 O O . HIS A 1 77 ? -15.586 7.167 16.976 1.00 97.69 77 HIS A O 1
ATOM 620 N N . TRP A 1 78 ? -13.566 7.628 16.127 1.00 98.12 78 TRP A N 1
ATOM 621 C CA . TRP A 1 78 ? -12.770 6.800 17.020 1.00 98.12 78 TRP A CA 1
ATOM 622 C C . TRP A 1 78 ? -11.786 7.665 17.798 1.00 98.12 78 TRP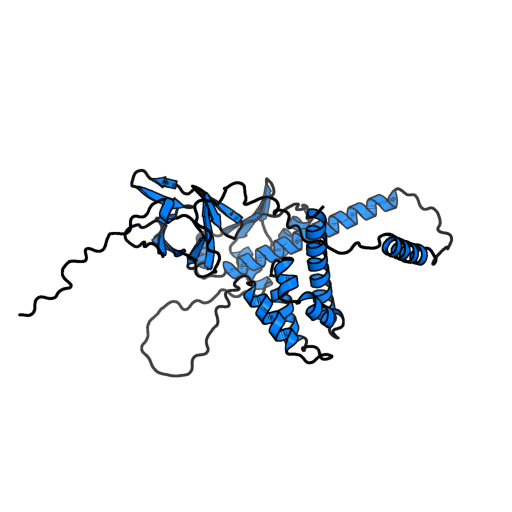 A C 1
ATOM 624 O O . TRP A 1 78 ? -11.260 8.647 17.272 1.00 98.12 78 TRP A O 1
ATOM 634 N N . SER A 1 79 ? -11.497 7.291 19.042 1.00 97.50 79 SER A N 1
ATOM 635 C CA . SER A 1 79 ? -10.538 8.011 19.885 1.00 97.50 79 SER A CA 1
ATOM 636 C C . SER A 1 79 ? -9.710 7.076 20.756 1.00 97.50 79 SER A C 1
ATOM 638 O O . SER A 1 79 ? -10.245 6.122 21.321 1.00 97.50 79 SER A O 1
ATOM 640 N N . LEU A 1 80 ? -8.420 7.373 20.899 1.00 95.44 80 LEU A N 1
ATOM 641 C CA . LEU A 1 80 ? -7.553 6.759 21.899 1.00 95.44 80 LEU A CA 1
ATOM 642 C C . LEU A 1 80 ? -7.672 7.492 23.246 1.00 95.44 80 LEU A C 1
ATOM 644 O O . LEU A 1 80 ? -7.915 8.701 23.266 1.00 95.44 80 LEU A O 1
ATOM 648 N N . PRO A 1 81 ? -7.376 6.823 24.378 1.00 92.19 81 PRO A N 1
ATOM 649 C CA . PRO A 1 81 ? -7.256 7.480 25.686 1.00 92.19 81 PRO A CA 1
ATOM 650 C C . PRO A 1 81 ? -6.216 8.611 25.721 1.00 92.19 81 PRO A C 1
ATOM 652 O O . PRO A 1 81 ? -6.278 9.493 26.571 1.00 92.19 81 PRO A O 1
ATOM 655 N N . THR A 1 82 ? -5.257 8.593 24.792 1.00 92.62 82 THR A N 1
ATOM 656 C CA . THR A 1 82 ? -4.233 9.632 24.615 1.00 92.62 82 THR A CA 1
ATOM 657 C C . THR A 1 82 ? -4.768 10.918 23.977 1.00 92.62 82 THR A C 1
ATOM 659 O O . THR A 1 82 ? -4.041 11.908 23.931 1.00 92.62 82 THR A O 1
ATOM 662 N N . GLY A 1 83 ? -6.010 10.916 23.479 1.00 93.69 83 GLY A N 1
ATOM 663 C CA . GLY A 1 83 ? -6.645 12.042 22.790 1.00 93.69 83 GLY A CA 1
ATOM 664 C C . GLY A 1 83 ? -6.486 12.037 21.268 1.00 93.69 83 GLY A C 1
ATOM 665 O O . GLY A 1 83 ? -7.023 12.919 20.604 1.00 93.69 83 GLY A O 1
ATOM 666 N N . GLU A 1 84 ? -5.776 11.065 20.689 1.00 92.12 84 GLU A N 1
ATOM 667 C CA . GLU A 1 84 ? -5.723 10.915 19.231 1.00 92.12 84 GLU A CA 1
ATOM 668 C C . GLU A 1 84 ? -7.070 10.452 18.681 1.00 92.12 84 GLU A C 1
ATOM 670 O O . GLU A 1 84 ? -7.715 9.580 19.264 1.00 92.12 84 GLU A O 1
ATOM 675 N N . THR A 1 85 ? -7.472 11.000 17.537 1.00 95.75 85 THR A N 1
ATOM 676 C CA . THR A 1 85 ? -8.741 10.672 16.887 1.00 95.75 85 THR A CA 1
ATOM 677 C C . THR A 1 85 ? -8.524 10.093 15.494 1.00 95.75 85 THR A C 1
ATOM 679 O O . THR A 1 85 ? -7.535 10.387 14.819 1.00 95.75 85 THR A O 1
ATOM 682 N N . ALA A 1 86 ? -9.458 9.250 15.067 1.00 95.94 86 ALA A N 1
ATOM 683 C CA . ALA A 1 86 ? -9.556 8.749 13.704 1.00 95.94 86 ALA A CA 1
ATOM 684 C C . ALA A 1 86 ? -11.025 8.757 13.274 1.00 95.94 86 ALA A C 1
ATOM 686 O O . ALA A 1 86 ? -11.911 8.544 14.099 1.00 95.94 86 ALA A O 1
ATOM 687 N N . THR A 1 87 ? -11.288 8.975 11.990 1.00 97.62 87 THR A N 1
ATOM 688 C CA . THR A 1 87 ? -12.650 8.927 11.438 1.00 97.62 87 THR A CA 1
ATOM 689 C C . THR A 1 87 ? -12.696 7.878 10.348 1.00 97.62 87 THR A C 1
ATOM 691 O O . THR A 1 87 ? -11.806 7.839 9.502 1.00 97.62 87 THR A O 1
ATOM 694 N N . TRP A 1 88 ? -13.696 7.007 10.380 1.00 97.44 88 TRP A N 1
ATOM 695 C CA . TRP A 1 88 ? -13.959 6.033 9.328 1.00 97.44 88 TRP A CA 1
ATOM 696 C C . TRP A 1 88 ? -15.168 6.497 8.537 1.00 97.44 88 TRP A C 1
ATOM 698 O O . TRP A 1 88 ? -16.249 6.605 9.103 1.00 97.44 88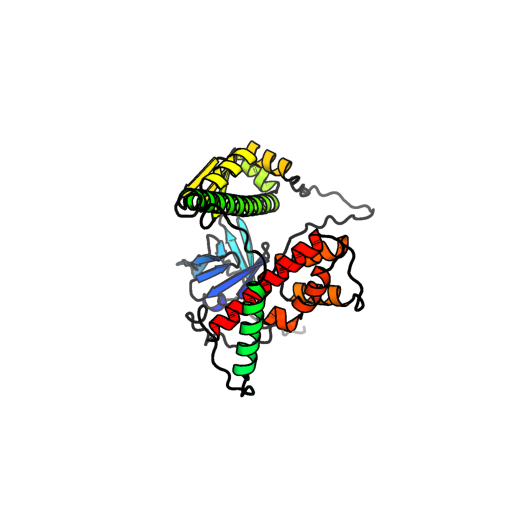 TRP A O 1
ATOM 708 N N . THR A 1 89 ? -14.997 6.753 7.247 1.00 96.62 89 THR A N 1
ATOM 709 C CA . THR A 1 89 ? -16.097 7.123 6.352 1.00 96.62 89 THR A CA 1
ATOM 710 C C . THR A 1 89 ? -16.538 5.888 5.576 1.00 96.62 89 THR A C 1
ATOM 712 O O . THR A 1 89 ? -15.697 5.174 5.027 1.00 96.62 89 THR A O 1
ATOM 715 N N . TYR A 1 90 ? -17.838 5.603 5.563 1.00 94.62 90 TYR A N 1
ATOM 716 C CA . TYR A 1 90 ? -18.416 4.460 4.866 1.00 94.62 90 TYR A CA 1
ATOM 717 C C . TYR A 1 90 ? -18.245 4.635 3.356 1.00 94.62 90 TYR A C 1
ATOM 719 O O . TYR A 1 90 ? -18.582 5.685 2.813 1.00 94.62 90 TYR A O 1
ATOM 727 N N . GLU A 1 91 ? -17.754 3.606 2.665 1.00 89.44 91 GLU A N 1
ATOM 728 C CA . GLU A 1 91 ? -17.532 3.639 1.208 1.00 89.44 91 GLU A CA 1
ATOM 729 C C . GLU A 1 91 ? -18.840 3.436 0.403 1.00 89.44 91 GLU A C 1
ATOM 731 O O . GLU A 1 91 ? -18.796 3.183 -0.790 1.00 89.44 91 GLU A O 1
ATOM 736 N N . GLY A 1 92 ? -20.012 3.516 1.046 1.00 70.25 92 GLY A N 1
ATOM 737 C CA . GLY A 1 92 ? -21.292 2.974 0.567 1.00 70.25 92 GLY A CA 1
ATOM 738 C C . GLY A 1 92 ? -21.618 3.089 -0.929 1.00 70.25 92 GLY A C 1
ATOM 739 O O . GLY A 1 92 ? -21.423 4.141 -1.524 1.00 70.25 92 GLY A O 1
ATOM 740 N N . GLU A 1 93 ? -22.167 1.986 -1.469 1.00 50.06 93 GLU A N 1
ATOM 741 C CA . GLU A 1 93 ? -22.959 1.724 -2.702 1.00 50.06 93 GLU A CA 1
ATOM 742 C C . GLU A 1 93 ? -22.795 2.578 -3.983 1.00 50.06 93 GLU A C 1
ATOM 744 O O . GLU A 1 93 ? -23.526 2.364 -4.949 1.00 50.06 93 GLU A O 1
ATOM 749 N N . ASN A 1 94 ? -21.821 3.478 -4.096 1.00 43.84 94 ASN A N 1
ATOM 750 C CA . ASN A 1 94 ? -21.584 4.229 -5.336 1.00 43.84 94 ASN A CA 1
ATOM 751 C C . ASN A 1 94 ? -20.883 3.405 -6.434 1.00 43.84 94 ASN A C 1
ATOM 753 O O . ASN A 1 94 ? -20.672 3.904 -7.539 1.00 43.84 94 ASN A O 1
ATOM 757 N N . ASP A 1 95 ? -20.630 2.120 -6.176 1.00 44.00 95 ASP A N 1
ATOM 758 C CA . ASP A 1 95 ? -19.905 1.220 -7.070 1.00 44.00 95 ASP A CA 1
ATOM 759 C C . ASP A 1 95 ? -20.806 0.165 -7.737 1.00 44.00 95 ASP A C 1
ATOM 761 O O . ASP A 1 95 ? -20.343 -0.927 -8.029 1.00 44.00 95 ASP A O 1
ATOM 765 N N . GLY A 1 96 ? -22.097 0.422 -7.982 1.00 37.91 96 GLY A N 1
ATOM 766 C CA . GLY A 1 96 ? -22.923 -0.348 -8.941 1.00 37.91 96 GLY A CA 1
ATOM 767 C C . GLY A 1 96 ? -23.064 -1.875 -8.744 1.00 37.91 96 GLY A C 1
ATOM 768 O O . GLY A 1 96 ? -23.731 -2.531 -9.545 1.00 37.91 96 GLY A O 1
ATOM 769 N N . PHE A 1 97 ? -22.488 -2.460 -7.697 1.00 41.12 97 PHE A N 1
ATOM 770 C CA . PHE A 1 97 ? -22.619 -3.861 -7.319 1.00 41.12 97 PHE A CA 1
ATOM 771 C C . PHE A 1 97 ? -23.681 -3.957 -6.226 1.00 41.12 97 PHE A C 1
ATOM 773 O O . PHE A 1 97 ? -23.387 -3.959 -5.035 1.00 41.12 97 PHE A O 1
ATOM 780 N N . GLY A 1 98 ? -24.944 -4.018 -6.654 1.00 32.97 98 GLY A N 1
ATOM 781 C CA . GLY A 1 98 ? -26.098 -4.283 -5.794 1.00 32.97 98 GLY A CA 1
ATOM 782 C C . GLY A 1 98 ? -26.092 -5.715 -5.257 1.00 32.97 98 GLY A C 1
ATOM 783 O O . GLY A 1 98 ? -26.880 -6.549 -5.697 1.00 32.97 98 GLY A O 1
ATOM 784 N N . GLY A 1 99 ? -25.184 -6.008 -4.328 1.00 35.28 99 GLY A N 1
ATOM 785 C CA . GLY A 1 99 ? -25.171 -7.232 -3.538 1.00 35.28 99 GLY A CA 1
ATOM 786 C C . GLY A 1 99 ? -25.596 -6.920 -2.110 1.00 35.28 99 GLY A C 1
ATOM 787 O O . GLY A 1 99 ? -24.836 -6.333 -1.347 1.00 35.28 99 GLY A O 1
ATOM 788 N N . THR A 1 100 ? -26.810 -7.316 -1.733 1.00 36.69 100 THR A N 1
ATOM 789 C CA . THR A 1 100 ? -27.275 -7.260 -0.345 1.00 36.69 100 THR A CA 1
ATOM 790 C C . THR A 1 100 ? -26.292 -7.980 0.581 1.00 36.69 100 THR A C 1
ATOM 792 O O . THR A 1 100 ? -25.955 -9.139 0.353 1.00 36.69 100 THR A O 1
ATOM 795 N N . VAL A 1 101 ? -25.904 -7.319 1.677 1.00 45.81 101 VAL A N 1
ATOM 796 C CA . VAL A 1 101 ? -24.960 -7.775 2.727 1.00 45.81 101 VAL A CA 1
ATOM 797 C C . VAL A 1 101 ? -25.354 -9.118 3.390 1.00 45.81 101 VAL A C 1
ATOM 799 O O . VAL A 1 101 ? -24.605 -9.665 4.193 1.00 45.81 101 VAL A O 1
ATOM 802 N N . ALA A 1 102 ? -26.517 -9.685 3.056 1.00 40.19 102 ALA A N 1
ATOM 803 C CA . ALA A 1 102 ? -27.028 -10.926 3.631 1.00 40.19 102 ALA A CA 1
ATOM 804 C C . ALA A 1 102 ? -26.375 -12.219 3.093 1.00 40.19 102 ALA A C 1
ATOM 806 O O . ALA A 1 102 ? -26.485 -13.234 3.772 1.00 40.19 102 ALA A O 1
ATOM 807 N N . ASP A 1 103 ? -25.662 -12.188 1.959 1.00 37.62 103 ASP A N 1
ATOM 808 C CA . ASP A 1 103 ? -25.113 -13.399 1.308 1.00 37.62 103 ASP A CA 1
ATOM 809 C C . ASP A 1 103 ? -23.576 -13.445 1.228 1.00 37.62 103 ASP A C 1
ATOM 811 O O . ASP A 1 103 ? -23.001 -14.238 0.480 1.00 37.62 103 ASP A O 1
ATOM 815 N N . VAL A 1 104 ? -22.868 -12.620 2.006 1.00 40.59 104 VAL A N 1
ATOM 816 C CA . VAL A 1 104 ? -21.405 -12.736 2.090 1.00 40.59 104 VAL A CA 1
ATOM 817 C C . VAL A 1 104 ? -21.060 -13.899 3.018 1.00 40.59 104 VAL A C 1
ATOM 819 O O . VAL A 1 104 ? -20.961 -13.737 4.236 1.00 40.59 104 VAL A O 1
ATOM 822 N N . ASP A 1 105 ? -20.898 -15.090 2.439 1.00 38.25 105 ASP A N 1
ATOM 823 C CA . ASP A 1 105 ? -20.337 -16.241 3.141 1.00 38.25 105 ASP A CA 1
ATOM 82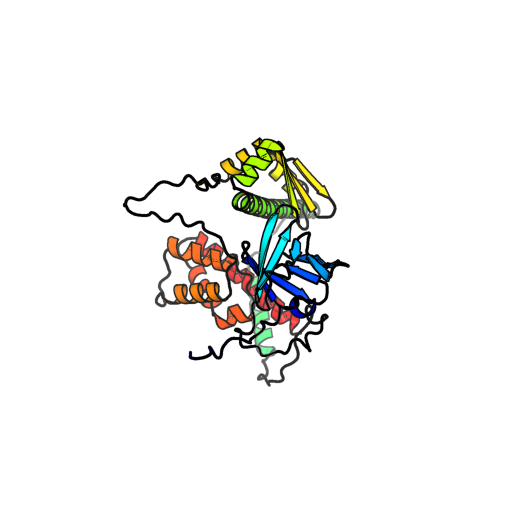4 C C . ASP A 1 105 ? -18.916 -15.878 3.627 1.00 38.25 105 ASP A C 1
ATOM 826 O O . ASP A 1 105 ? -18.034 -15.586 2.814 1.00 38.25 105 ASP A O 1
ATOM 830 N N . PRO A 1 106 ? -18.651 -15.885 4.944 1.00 40.34 106 PRO A N 1
ATOM 831 C CA . PRO A 1 106 ? -17.344 -15.546 5.503 1.00 40.34 106 PRO A CA 1
ATOM 832 C C . PRO A 1 106 ? -16.233 -16.531 5.105 1.00 40.34 106 PRO A C 1
ATOM 834 O O . PRO A 1 106 ? -15.068 -16.263 5.391 1.00 40.34 106 PRO A O 1
ATOM 837 N N . THR A 1 107 ? -16.560 -17.654 4.454 1.00 34.62 107 THR A N 1
ATOM 838 C CA . THR A 1 107 ? -15.567 -18.571 3.871 1.00 34.62 107 THR A CA 1
ATOM 839 C C . THR A 1 107 ? -15.181 -18.249 2.422 1.00 34.62 107 THR A C 1
ATOM 841 O O . THR A 1 107 ? -14.151 -18.731 1.957 1.00 34.62 107 THR A O 1
ATOM 844 N N . LEU A 1 108 ? -15.904 -17.363 1.725 1.00 36.12 108 LEU A N 1
ATOM 845 C CA . LEU A 1 108 ? -15.666 -17.050 0.306 1.00 36.12 108 LEU A CA 1
ATOM 846 C C . LEU A 1 108 ? -14.573 -15.997 0.041 1.00 36.12 108 LEU A C 1
ATOM 848 O O . LEU A 1 108 ? -14.301 -15.671 -1.112 1.00 36.12 108 LEU A O 1
ATOM 852 N N . ILE A 1 109 ? -13.879 -15.506 1.073 1.00 40.34 109 ILE A N 1
ATOM 853 C CA . ILE A 1 109 ? -12.720 -14.611 0.886 1.00 40.34 109 ILE A CA 1
ATOM 854 C C . ILE A 1 109 ? -11.475 -15.397 0.409 1.00 40.34 109 ILE A C 1
ATOM 856 O O . ILE A 1 109 ? -10.501 -14.801 -0.043 1.00 40.34 109 ILE A O 1
ATOM 860 N N . ILE A 1 110 ? -11.504 -16.739 0.419 1.00 38.78 110 ILE A N 1
ATOM 861 C CA . ILE A 1 110 ? -10.420 -17.581 -0.111 1.00 38.78 110 ILE A CA 1
ATOM 862 C C . ILE A 1 110 ? -10.994 -18.865 -0.740 1.00 38.78 110 ILE A C 1
ATOM 864 O O . ILE A 1 110 ? -11.006 -19.888 -0.070 1.00 38.78 110 ILE A O 1
ATOM 868 N N . THR A 1 111 ? -11.492 -18.830 -1.988 1.00 33.09 111 THR A N 1
ATOM 869 C CA . THR A 1 111 ? -11.311 -19.853 -3.066 1.00 33.09 111 THR A CA 1
ATOM 870 C C . THR A 1 111 ? -12.309 -19.702 -4.237 1.00 33.09 111 THR A C 1
ATOM 872 O O . THR A 1 111 ? -13.512 -19.586 -4.046 1.00 33.09 111 THR A O 1
ATOM 875 N N . GLU A 1 112 ? -11.747 -19.730 -5.453 1.00 37.66 112 GLU A N 1
ATOM 876 C CA . GLU A 1 112 ? -12.261 -20.237 -6.745 1.00 37.66 112 GLU A CA 1
ATOM 877 C C . GLU A 1 112 ? -13.683 -19.887 -7.243 1.00 37.66 112 GLU A C 1
ATOM 879 O O . GLU A 1 112 ? -14.708 -20.441 -6.847 1.00 37.66 112 GLU A O 1
ATOM 884 N N . GLY A 1 113 ? -13.718 -19.041 -8.281 1.00 34.31 113 GLY A N 1
ATOM 885 C CA . GLY A 1 113 ? -14.908 -18.719 -9.063 1.00 34.31 113 GLY A CA 1
ATOM 886 C C . GLY A 1 113 ? -15.312 -19.804 -10.071 1.00 34.31 113 GLY A C 1
ATOM 887 O O . GLY A 1 113 ? -14.692 -19.984 -11.114 1.00 34.31 113 GLY A O 1
ATOM 888 N N . GLY A 1 114 ? -16.423 -20.474 -9.764 1.00 30.19 114 GLY A N 1
ATOM 889 C CA . GLY A 1 114 ? -17.626 -20.607 -10.602 1.00 30.19 114 GLY A CA 1
ATOM 890 C C . GLY A 1 114 ? -17.507 -20.647 -12.137 1.00 30.19 114 GLY A C 1
ATOM 891 O O . GLY A 1 114 ? -17.254 -19.653 -12.813 1.00 30.19 114 GLY A O 1
ATOM 892 N N . ARG A 1 115 ? -17.871 -21.805 -12.699 1.00 30.94 115 ARG A N 1
ATOM 893 C CA . ARG A 1 115 ? -17.936 -22.147 -14.131 1.00 30.94 115 ARG A CA 1
ATOM 894 C C . ARG A 1 115 ? -18.945 -21.305 -14.929 1.00 30.94 115 ARG A C 1
ATOM 896 O O . ARG A 1 115 ? -20.148 -21.374 -14.686 1.00 30.94 115 ARG A O 1
ATOM 903 N N . SER A 1 116 ? -18.477 -20.663 -16.003 1.00 33.31 116 SER A N 1
ATOM 904 C CA . SER A 1 116 ? -19.314 -20.106 -17.077 1.00 33.31 116 SER A CA 1
ATOM 905 C C . SER A 1 116 ? -19.264 -21.002 -18.321 1.00 33.31 116 SER A C 1
ATOM 907 O O . SER A 1 116 ? -18.213 -21.197 -18.933 1.00 33.31 116 SER A O 1
ATOM 909 N N . LYS A 1 117 ? -20.411 -21.575 -18.707 1.00 35.38 117 LYS A N 1
ATOM 910 C CA . LYS A 1 117 ? -20.568 -22.372 -19.933 1.00 35.38 117 LYS A CA 1
ATOM 911 C C . LYS A 1 117 ? -20.681 -21.442 -21.144 1.00 35.38 117 LYS A C 1
ATOM 913 O O . LYS A 1 117 ? -21.776 -21.007 -21.491 1.00 35.38 117 LYS A O 1
ATOM 918 N N . ARG A 1 118 ? -19.569 -21.174 -21.832 1.00 34.50 118 ARG A N 1
ATOM 919 C CA . ARG A 1 118 ? -19.594 -20.694 -23.225 1.00 34.50 118 ARG A CA 1
ATOM 920 C C . ARG A 1 118 ? -18.677 -21.556 -24.085 1.00 34.50 118 ARG A C 1
ATOM 922 O O . ARG A 1 118 ? -17.491 -21.683 -23.800 1.00 34.50 118 ARG A O 1
ATOM 929 N N . HIS A 1 119 ? -19.254 -22.156 -25.126 1.00 31.08 119 HIS A N 1
ATOM 930 C CA . HIS A 1 119 ? -18.550 -22.944 -26.135 1.00 31.08 119 HIS A CA 1
ATOM 931 C C . HIS A 1 119 ? -17.411 -22.123 -26.762 1.00 31.08 119 HIS A C 1
ATOM 933 O O . HIS A 1 119 ? -17.663 -21.112 -27.416 1.00 31.08 119 HIS A O 1
ATOM 939 N N . LYS A 1 120 ? -16.164 -22.570 -26.577 1.00 40.34 120 LYS A N 1
ATOM 940 C CA . LYS A 1 120 ? -15.019 -22.157 -27.401 1.00 40.34 120 LYS A CA 1
ATOM 941 C C . LYS A 1 120 ? -14.872 -23.142 -28.572 1.00 40.34 120 LYS A C 1
ATOM 943 O O . LYS A 1 120 ? -15.128 -24.332 -28.373 1.00 40.34 120 LYS A O 1
ATOM 948 N N . PRO A 1 121 ? -14.474 -22.683 -29.771 1.00 35.97 121 PRO A N 1
ATOM 949 C CA . PRO A 1 121 ? -14.132 -23.586 -30.863 1.00 35.97 121 PRO A CA 1
ATOM 950 C C . PRO A 1 121 ? -12.896 -24.427 -30.486 1.00 35.97 121 PRO A C 1
ATOM 952 O O . PRO A 1 121 ? -12.043 -23.942 -29.734 1.00 35.97 121 PRO A O 1
ATOM 955 N N . PRO A 1 122 ? -12.805 -25.682 -30.959 1.00 44.88 122 PRO A N 1
ATOM 956 C CA . PRO A 1 122 ? -11.729 -26.588 -30.582 1.00 44.88 122 PRO A CA 1
ATOM 957 C C . PRO A 1 122 ? -10.375 -26.051 -31.056 1.00 44.88 122 PRO A C 1
ATOM 959 O O . PRO A 1 122 ? -10.214 -25.647 -32.207 1.00 44.88 122 PRO A O 1
ATOM 962 N N . VAL A 1 123 ? -9.409 -26.039 -30.140 1.00 63.56 123 VAL A N 1
ATOM 963 C CA . VAL A 1 123 ? -8.004 -25.750 -30.436 1.00 63.56 123 VAL A CA 1
ATOM 964 C C . VAL A 1 123 ? -7.383 -27.009 -31.037 1.00 63.56 123 VAL A C 1
ATOM 966 O O . VAL A 1 123 ? -7.528 -28.093 -30.477 1.00 63.56 123 VAL A O 1
ATOM 969 N N . ASP A 1 124 ? -6.698 -26.868 -32.170 1.00 74.38 124 ASP A N 1
ATOM 970 C CA . ASP A 1 124 ? -5.955 -27.961 -32.797 1.00 74.38 124 ASP A CA 1
ATOM 971 C C . ASP A 1 124 ? -4.616 -28.170 -32.073 1.00 74.38 124 ASP A C 1
ATOM 973 O O . ASP A 1 124 ? -3.610 -27.505 -32.336 1.00 74.38 124 ASP A O 1
ATOM 977 N N . TYR A 1 125 ? -4.625 -29.085 -31.104 1.00 70.75 125 TYR A N 1
ATOM 978 C CA . TYR A 1 125 ? -3.462 -29.421 -30.287 1.00 70.75 125 TYR A CA 1
ATOM 979 C C . TYR A 1 125 ? -2.311 -30.034 -31.098 1.00 70.75 125 TYR A C 1
ATOM 981 O O . TYR A 1 125 ? -1.155 -29.886 -30.701 1.00 70.75 125 TYR A O 1
ATOM 989 N N . ALA A 1 126 ? -2.590 -30.638 -32.259 1.00 75.94 126 ALA A N 1
ATOM 990 C CA . ALA A 1 126 ? -1.551 -31.225 -33.101 1.00 75.94 126 ALA A CA 1
ATOM 991 C C . ALA A 1 126 ? -0.661 -30.143 -33.736 1.00 75.94 126 ALA A C 1
ATOM 993 O O . ALA A 1 126 ? 0.559 -30.302 -33.824 1.00 75.94 126 ALA A O 1
ATOM 994 N N . ALA A 1 127 ? -1.249 -29.005 -34.119 1.00 76.75 127 ALA A N 1
ATOM 995 C CA . ALA A 1 127 ? -0.501 -27.869 -34.654 1.00 76.75 127 ALA A CA 1
ATOM 996 C C . ALA A 1 127 ? 0.417 -27.227 -33.597 1.00 76.75 127 ALA A C 1
ATOM 998 O O . ALA A 1 127 ? 1.543 -26.830 -33.907 1.00 76.75 127 ALA A O 1
ATOM 999 N N . LEU A 1 128 ? -0.040 -27.163 -32.342 1.00 70.19 128 LEU A N 1
ATOM 1000 C CA . LEU A 1 128 ? 0.728 -26.594 -31.233 1.00 70.19 128 LEU A CA 1
ATOM 1001 C C . LEU A 1 128 ? 1.922 -27.485 -30.844 1.00 70.19 128 LEU A C 1
ATOM 1003 O O . LEU A 1 128 ? 3.023 -26.986 -30.618 1.00 70.19 128 LEU A O 1
ATOM 1007 N N . GLU A 1 129 ? 1.728 -28.805 -30.816 1.00 82.31 129 GLU A N 1
ATOM 1008 C CA . GLU A 1 129 ? 2.792 -29.767 -30.500 1.00 82.31 129 GLU A CA 1
ATOM 1009 C C . GLU A 1 129 ? 3.874 -29.808 -31.596 1.00 82.31 129 GLU A C 1
ATOM 1011 O O . GLU A 1 129 ? 5.072 -29.875 -31.306 1.00 82.31 129 GLU A O 1
ATOM 1016 N N . ALA A 1 130 ? 3.476 -29.667 -32.865 1.00 81.62 130 ALA A N 1
ATOM 1017 C CA . ALA A 1 130 ? 4.411 -29.553 -33.983 1.00 81.62 130 ALA A CA 1
ATOM 1018 C C . ALA A 1 130 ? 5.277 -28.281 -33.913 1.00 81.62 130 ALA A C 1
ATOM 1020 O O . ALA A 1 130 ? 6.428 -28.297 -34.356 1.00 81.62 130 ALA A O 1
ATOM 1021 N N . GLN A 1 131 ? 4.748 -27.186 -33.355 1.00 81.06 131 GLN A N 1
ATOM 1022 C CA . GLN A 1 131 ? 5.505 -25.951 -33.160 1.00 81.06 131 GLN A CA 1
ATOM 1023 C C . GLN A 1 131 ? 6.566 -26.107 -32.061 1.00 81.06 131 GLN A C 1
ATOM 1025 O O . GLN A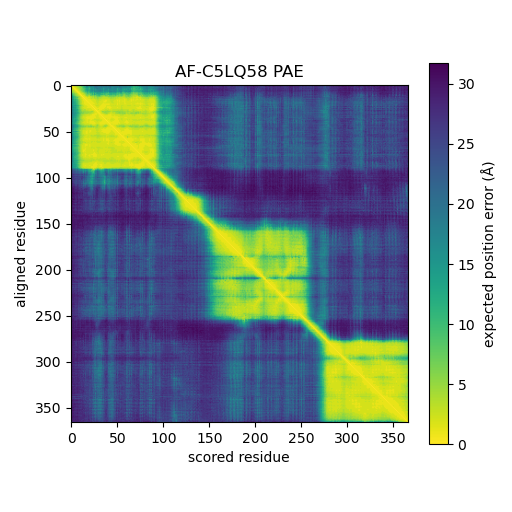 1 131 ? 7.721 -25.749 -32.284 1.00 81.06 131 GLN A O 1
ATOM 1030 N N . LEU A 1 132 ? 6.207 -26.712 -30.926 1.00 80.69 132 LEU A N 1
ATOM 1031 C CA . LEU A 1 132 ? 7.131 -26.936 -29.808 1.00 80.69 132 LEU A CA 1
ATOM 1032 C C . LEU A 1 132 ? 8.313 -27.834 -30.198 1.00 80.69 132 LEU A C 1
ATOM 1034 O O . LEU A 1 132 ? 9.457 -27.498 -29.904 1.00 80.69 132 LEU A O 1
ATOM 1038 N N . ARG A 1 133 ? 8.076 -28.909 -30.965 1.00 80.81 133 ARG A N 1
ATOM 1039 C CA . ARG A 1 133 ? 9.175 -29.771 -31.445 1.00 80.81 133 ARG A CA 1
ATOM 1040 C C . ARG A 1 133 ? 10.163 -29.057 -32.368 1.00 80.81 133 ARG A C 1
ATOM 1042 O O . ARG A 1 133 ? 11.339 -29.409 -32.379 1.00 80.81 133 ARG A O 1
ATOM 1049 N N . ARG A 1 134 ? 9.717 -28.071 -33.157 1.00 78.19 134 ARG A N 1
ATOM 1050 C CA . ARG A 1 134 ? 10.632 -27.277 -34.000 1.00 78.19 134 ARG A CA 1
ATOM 1051 C C . ARG A 1 134 ? 11.501 -26.341 -33.168 1.00 78.19 134 ARG A C 1
ATOM 1053 O O . ARG A 1 134 ? 12.663 -26.152 -33.510 1.00 78.19 134 ARG A O 1
ATOM 1060 N N . GLU A 1 135 ? 10.950 -25.776 -32.097 1.00 77.44 135 GLU A N 1
ATOM 1061 C CA . GLU A 1 135 ? 11.697 -24.902 -31.187 1.00 77.44 135 GLU A CA 1
ATOM 1062 C C . GLU A 1 135 ? 12.730 -25.695 -30.370 1.00 77.44 135 GLU A C 1
ATOM 1064 O O . GLU A 1 135 ? 13.872 -25.257 -30.251 1.00 77.44 135 GLU A O 1
ATOM 1069 N N . GLU A 1 136 ? 12.387 -26.901 -29.905 1.00 75.44 136 GLU A N 1
ATOM 1070 C CA . GLU A 1 136 ? 13.323 -27.780 -29.188 1.00 75.44 136 GLU A CA 1
ATOM 1071 C C . GLU A 1 136 ? 14.463 -28.289 -30.083 1.00 75.44 136 GLU A C 1
ATOM 1073 O O . GLU A 1 136 ? 15.622 -28.285 -29.668 1.00 75.44 136 GLU A O 1
ATOM 1078 N N . ALA A 1 137 ? 14.172 -28.659 -31.335 1.00 72.75 137 ALA A N 1
ATOM 1079 C CA . ALA A 1 137 ? 15.194 -29.125 -32.274 1.00 72.75 137 ALA A CA 1
ATOM 1080 C C . ALA A 1 137 ? 16.174 -28.016 -32.712 1.00 72.75 137 ALA A C 1
ATOM 1082 O O . ALA A 1 137 ? 17.316 -28.307 -33.072 1.00 72.75 137 ALA A O 1
ATOM 1083 N N . GLY A 1 138 ? 15.754 -26.747 -32.666 1.00 59.16 138 GLY A N 1
ATOM 1084 C CA . GLY A 1 138 ? 16.608 -25.600 -32.991 1.00 59.16 138 GLY A CA 1
ATOM 1085 C C . GLY A 1 138 ? 17.667 -25.288 -31.927 1.00 59.16 138 GLY A C 1
ATOM 1086 O O . GLY A 1 138 ? 18.677 -24.664 -32.240 1.00 59.16 138 GLY A O 1
ATOM 1087 N N . LEU A 1 139 ? 17.474 -25.747 -30.686 1.00 53.91 139 LEU A N 1
ATOM 1088 C CA . LEU A 1 139 ? 18.343 -25.427 -29.547 1.00 53.91 139 LEU A CA 1
ATOM 1089 C C . LEU A 1 139 ? 19.534 -26.382 -29.371 1.00 53.91 139 LEU A C 1
ATOM 1091 O O . LEU A 1 139 ? 20.450 -26.072 -28.616 1.00 53.91 139 LEU A O 1
ATOM 1095 N N . THR A 1 140 ? 19.564 -27.521 -30.069 1.00 54.50 140 THR A N 1
ATOM 1096 C CA . THR A 1 140 ? 20.597 -28.559 -29.880 1.00 54.50 140 THR A CA 1
ATOM 1097 C C . THR A 1 140 ? 21.727 -28.560 -30.916 1.00 54.50 140 THR A C 1
ATOM 1099 O O . THR A 1 140 ? 22.572 -29.449 -30.863 1.00 54.50 140 THR A O 1
ATOM 1102 N N . SER A 1 141 ? 21.771 -27.616 -31.868 1.00 49.59 141 SER A N 1
ATOM 1103 C CA . SER A 1 141 ? 22.691 -27.718 -33.022 1.00 49.59 141 SER A CA 1
ATOM 1104 C C . SER A 1 141 ? 23.980 -26.884 -32.979 1.00 49.59 141 SER A C 1
ATOM 1106 O O . SER A 1 141 ? 24.771 -26.980 -33.913 1.00 49.59 141 SER A O 1
ATOM 1108 N N . GLU A 1 142 ? 24.274 -26.142 -31.908 1.00 49.44 142 GLU A N 1
ATOM 1109 C CA . GLU A 1 142 ? 25.536 -25.392 -31.817 1.00 49.44 142 GLU A CA 1
ATOM 1110 C C . GLU A 1 142 ? 26.351 -25.768 -30.571 1.00 49.44 142 GLU A C 1
ATOM 1112 O O . GLU A 1 142 ? 25.875 -25.663 -29.445 1.00 49.44 142 GLU A O 1
ATOM 1117 N N . SER A 1 143 ? 27.618 -26.141 -30.810 1.00 42.03 143 SER A N 1
ATOM 1118 C CA . SER A 1 143 ? 28.718 -26.350 -29.849 1.00 42.03 143 SER A CA 1
ATOM 1119 C C . SER A 1 143 ? 28.955 -27.782 -29.338 1.00 42.03 143 SER A C 1
ATOM 1121 O O . SER A 1 143 ? 28.552 -28.167 -28.242 1.00 42.03 143 SER A O 1
ATOM 1123 N N . SER A 1 144 ? 29.747 -28.550 -30.093 1.00 43.59 144 SER A N 1
ATOM 1124 C CA . SER A 1 144 ? 30.498 -29.702 -29.576 1.00 43.59 144 SER A CA 1
ATOM 1125 C C . SER A 1 144 ? 32.004 -29.468 -29.743 1.00 43.59 144 SER A C 1
ATOM 1127 O O . SER A 1 144 ? 32.577 -29.766 -30.791 1.00 43.59 144 SER A O 1
ATOM 1129 N N . GLY A 1 145 ? 32.637 -28.934 -28.697 1.00 45.06 145 GLY A N 1
ATOM 1130 C CA . GLY A 1 145 ? 34.084 -28.989 -28.467 1.00 45.06 145 GLY A CA 1
ATOM 1131 C C . GLY A 1 145 ? 34.388 -29.869 -27.242 1.00 45.06 145 GLY A C 1
ATOM 1132 O O . GLY A 1 145 ? 33.566 -29.933 -26.323 1.00 45.06 145 GLY A O 1
ATOM 1133 N N . PRO A 1 146 ? 35.525 -30.587 -27.204 1.00 48.88 146 PRO A N 1
ATOM 1134 C CA . PRO A 1 146 ? 35.785 -31.593 -26.181 1.00 48.88 146 PRO A CA 1
ATOM 1135 C C . PRO A 1 146 ? 36.133 -30.912 -24.854 1.00 48.88 146 PRO A C 1
ATOM 1137 O O . PRO A 1 146 ? 37.167 -30.262 -24.731 1.00 48.88 146 PRO A O 1
ATOM 1140 N N . THR A 1 147 ? 35.260 -31.052 -23.856 1.00 45.22 147 THR A N 1
ATOM 1141 C CA . THR A 1 147 ? 35.492 -30.513 -22.509 1.00 45.22 147 THR A CA 1
ATOM 1142 C C . THR A 1 147 ? 36.087 -31.601 -21.621 1.00 45.22 147 THR A C 1
ATOM 1144 O O . THR A 1 147 ? 35.487 -32.661 -21.428 1.00 45.22 147 THR A O 1
ATOM 1147 N N . GLU A 1 148 ? 37.281 -31.332 -21.092 1.00 46.38 148 GLU A N 1
ATOM 1148 C CA . GLU A 1 148 ? 37.928 -32.113 -20.039 1.00 46.38 148 GLU A CA 1
ATOM 1149 C C . GLU A 1 148 ? 36.971 -32.329 -18.858 1.00 46.38 148 GLU A C 1
ATOM 1151 O O . GLU A 1 148 ? 36.413 -31.384 -18.295 1.00 46.38 148 GLU A O 1
ATOM 1156 N N . ARG A 1 149 ? 36.808 -33.592 -18.451 1.00 47.25 149 ARG A N 1
ATOM 1157 C CA . ARG A 1 149 ? 36.078 -33.979 -17.239 1.00 47.25 149 ARG A CA 1
ATOM 1158 C C . ARG A 1 149 ? 36.831 -33.488 -15.999 1.00 47.25 149 ARG A C 1
ATOM 1160 O O . ARG A 1 149 ? 37.637 -34.222 -15.433 1.00 47.25 149 ARG A O 1
ATOM 1167 N N . ARG A 1 150 ? 36.548 -32.262 -15.554 1.00 50.47 150 ARG A N 1
ATOM 1168 C CA . ARG A 1 150 ? 36.830 -31.828 -14.177 1.00 50.47 150 ARG A CA 1
ATOM 1169 C C . ARG A 1 150 ? 35.768 -32.391 -13.229 1.00 50.47 150 ARG A C 1
ATOM 1171 O O . ARG A 1 150 ? 34.604 -32.537 -13.599 1.00 50.47 150 ARG A O 1
ATOM 1178 N N . SER A 1 151 ? 36.201 -32.771 -12.031 1.00 52.62 151 SER A N 1
ATOM 1179 C CA . SER A 1 151 ? 35.422 -33.476 -11.012 1.00 52.62 151 SER A CA 1
ATOM 1180 C C . SER A 1 151 ? 34.118 -32.757 -10.652 1.00 52.62 151 SER A C 1
ATOM 1182 O O . SER A 1 151 ? 34.104 -31.594 -10.262 1.00 52.62 151 SER A O 1
ATOM 1184 N N . SER A 1 152 ? 33.017 -33.505 -10.739 1.00 53.41 152 SER A N 1
ATOM 1185 C CA . SER A 1 152 ? 31.624 -33.080 -10.529 1.00 53.41 152 SER A CA 1
ATOM 1186 C C . SER A 1 152 ? 31.307 -32.490 -9.143 1.00 53.41 152 SER A C 1
ATOM 1188 O O . SER A 1 152 ? 30.211 -31.968 -8.954 1.00 53.41 152 SER A O 1
ATOM 1190 N N . THR A 1 153 ? 32.212 -32.582 -8.170 1.00 55.62 153 THR A N 1
ATOM 1191 C CA . THR A 1 153 ? 31.982 -32.157 -6.780 1.00 55.62 153 THR A CA 1
ATOM 1192 C C . THR A 1 153 ? 32.288 -30.679 -6.526 1.00 55.62 153 THR A C 1
ATOM 1194 O O . THR A 1 153 ? 31.639 -30.067 -5.679 1.00 55.62 153 THR A O 1
ATOM 1197 N N . ASP A 1 154 ? 33.194 -30.063 -7.294 1.00 53.62 154 ASP A N 1
ATOM 1198 C CA . ASP A 1 154 ? 33.557 -28.647 -7.098 1.00 53.62 154 ASP A CA 1
ATOM 1199 C C . ASP A 1 154 ? 32.515 -27.684 -7.691 1.00 53.62 154 ASP A C 1
ATOM 1201 O O . ASP A 1 154 ? 32.341 -26.560 -7.218 1.00 53.62 154 ASP A O 1
ATOM 1205 N N . PHE A 1 155 ? 31.745 -28.137 -8.686 1.00 56.03 155 PHE A N 1
ATOM 1206 C CA . PHE A 1 155 ? 30.728 -27.312 -9.344 1.00 56.03 155 PHE A CA 1
ATOM 1207 C C . PHE A 1 155 ? 29.480 -27.099 -8.467 1.00 56.03 155 PHE A C 1
ATOM 1209 O O . PHE A 1 155 ? 28.873 -26.027 -8.477 1.00 56.03 155 PHE A O 1
ATOM 1216 N N . THR A 1 156 ? 29.115 -28.092 -7.650 1.00 58.06 156 THR A N 1
ATOM 1217 C CA . THR A 1 156 ? 27.932 -28.031 -6.776 1.00 58.06 156 THR A CA 1
ATOM 1218 C C . THR A 1 156 ? 28.118 -27.110 -5.569 1.00 58.06 156 THR A C 1
ATOM 1220 O O . THR A 1 156 ? 27.163 -26.454 -5.155 1.00 58.06 156 THR A O 1
ATOM 1223 N N . MET A 1 157 ? 29.340 -26.992 -5.034 1.00 58.72 157 MET A N 1
ATOM 1224 C CA . MET A 1 157 ? 29.636 -26.051 -3.944 1.00 58.72 157 MET A CA 1
ATOM 1225 C C . MET A 1 157 ? 29.577 -24.589 -4.407 1.00 58.72 157 MET A C 1
ATOM 1227 O O . MET A 1 157 ? 29.011 -23.748 -3.706 1.00 58.72 157 MET A O 1
ATOM 1231 N N . GLY A 1 158 ? 30.085 -24.289 -5.608 1.00 69.69 158 GLY A N 1
ATOM 1232 C CA . GLY A 1 158 ? 30.016 -22.943 -6.185 1.00 69.69 158 GLY A CA 1
ATOM 1233 C C . GLY A 1 158 ? 28.577 -22.477 -6.423 1.00 69.69 158 GLY A C 1
ATOM 1234 O O . GLY A 1 158 ? 28.210 -21.371 -6.029 1.00 69.69 158 GLY A O 1
ATOM 1235 N N . ALA A 1 159 ? 27.726 -23.340 -6.987 1.00 71.31 159 ALA A N 1
ATOM 1236 C CA . ALA A 1 159 ? 26.326 -23.009 -7.258 1.00 71.31 159 ALA A CA 1
ATOM 1237 C C . ALA A 1 159 ? 25.520 -22.713 -5.979 1.00 71.31 159 ALA A C 1
ATOM 1239 O O . ALA A 1 159 ? 24.718 -21.777 -5.950 1.00 71.31 159 ALA A O 1
ATOM 1240 N N . HIS A 1 160 ? 25.758 -23.469 -4.901 1.00 72.81 160 HIS A N 1
ATOM 1241 C CA . HIS A 1 160 ? 25.070 -23.250 -3.629 1.00 72.81 160 HIS A CA 1
ATOM 1242 C C . HIS A 1 160 ? 25.483 -21.928 -2.963 1.00 72.81 160 HIS A C 1
ATOM 1244 O O . HIS A 1 160 ? 24.626 -21.212 -2.443 1.00 72.81 160 HIS A O 1
ATOM 1250 N N . GLN A 1 161 ? 26.768 -21.558 -3.031 1.00 78.56 161 GLN A N 1
ATOM 1251 C CA . GLN A 1 161 ? 27.241 -20.279 -2.492 1.00 78.56 161 GLN A CA 1
ATOM 1252 C C . GLN A 1 161 ? 26.707 -19.082 -3.291 1.00 78.56 161 GLN A C 1
ATOM 1254 O O . GLN A 1 161 ? 26.294 -18.084 -2.706 1.00 78.56 161 GLN A O 1
ATOM 1259 N N . VAL A 1 162 ? 26.650 -19.188 -4.623 1.00 78.25 162 VAL A N 1
ATOM 1260 C CA . VAL A 1 162 ? 26.076 -18.137 -5.480 1.00 78.25 162 VAL A CA 1
ATOM 1261 C C . VAL A 1 162 ? 24.591 -17.924 -5.169 1.00 78.25 162 VAL A C 1
ATOM 1263 O O . VAL A 1 162 ? 24.149 -16.781 -5.054 1.00 78.25 162 VAL A O 1
ATOM 1266 N N . ALA A 1 163 ? 23.827 -19.001 -4.959 1.00 78.44 163 ALA A N 1
ATOM 1267 C CA . ALA A 1 163 ? 22.418 -18.908 -4.581 1.00 78.44 163 ALA A CA 1
ATOM 1268 C C . ALA A 1 163 ? 22.213 -18.253 -3.201 1.00 78.44 163 ALA A C 1
ATOM 1270 O O . ALA A 1 163 ? 21.311 -17.427 -3.050 1.00 78.44 163 ALA A O 1
ATOM 1271 N N . LYS A 1 164 ? 23.068 -18.566 -2.215 1.00 79.81 164 LYS A N 1
ATOM 1272 C CA . LYS A 1 164 ? 23.055 -17.915 -0.892 1.00 79.81 164 LYS A CA 1
ATOM 1273 C C . LYS A 1 164 ? 23.341 -16.419 -0.987 1.00 79.81 164 LYS A C 1
ATOM 1275 O O . LYS A 1 164 ? 22.543 -15.624 -0.497 1.00 79.81 164 LYS A O 1
ATOM 1280 N N . ASN A 1 165 ? 24.392 -16.035 -1.712 1.00 79.69 165 ASN A N 1
ATOM 1281 C CA . ASN A 1 165 ? 24.746 -14.629 -1.912 1.00 79.69 165 ASN A CA 1
ATOM 1282 C C . ASN A 1 165 ? 23.616 -13.856 -2.619 1.00 79.69 165 ASN A C 1
ATOM 1284 O O . ASN A 1 165 ? 23.299 -12.731 -2.237 1.00 79.69 165 ASN A O 1
ATOM 1288 N N . ALA A 1 166 ? 22.966 -14.464 -3.618 1.00 78.81 166 ALA A N 1
ATOM 1289 C CA . ALA A 1 166 ? 21.828 -13.858 -4.309 1.00 78.81 166 ALA A CA 1
ATOM 1290 C C . ALA A 1 166 ? 20.605 -13.687 -3.388 1.00 78.81 166 ALA A C 1
ATOM 1292 O O . ALA A 1 166 ? 19.937 -12.651 -3.428 1.00 78.81 166 ALA A O 1
ATOM 1293 N N . ALA A 1 167 ? 20.322 -14.672 -2.530 1.00 77.62 167 ALA A N 1
ATOM 1294 C CA . ALA A 1 167 ? 19.258 -14.579 -1.534 1.00 77.62 167 ALA A CA 1
ATOM 1295 C C . ALA A 1 167 ? 19.550 -13.493 -0.484 1.00 77.62 167 ALA A C 1
ATOM 1297 O O . ALA A 1 167 ? 18.659 -12.703 -0.165 1.00 77.62 167 ALA A O 1
ATOM 1298 N N . ALA A 1 168 ? 20.796 -13.398 -0.009 1.00 78.81 168 ALA A N 1
ATOM 1299 C CA . ALA A 1 168 ? 21.240 -12.361 0.920 1.00 78.81 168 ALA A CA 1
ATOM 1300 C C . ALA A 1 168 ? 21.112 -10.953 0.312 1.00 78.81 168 ALA A C 1
ATOM 1302 O O . ALA A 1 168 ? 20.538 -10.067 0.944 1.00 78.81 168 ALA A O 1
ATOM 1303 N N . ALA A 1 169 ? 21.544 -10.765 -0.940 1.00 80.25 169 ALA A N 1
ATOM 1304 C CA . ALA A 1 169 ? 21.410 -9.494 -1.655 1.00 80.25 169 ALA A CA 1
ATOM 1305 C C . ALA A 1 169 ? 19.939 -9.081 -1.838 1.00 80.25 169 ALA A C 1
ATOM 1307 O O . ALA A 1 169 ? 19.574 -7.924 -1.617 1.00 80.25 169 ALA A O 1
ATOM 1308 N N . LYS A 1 170 ? 19.064 -10.036 -2.181 1.00 80.62 170 LYS A N 1
ATOM 1309 C CA . LYS A 1 170 ? 17.621 -9.790 -2.303 1.00 80.62 170 LYS A CA 1
ATOM 1310 C C . LYS A 1 170 ? 16.999 -9.397 -0.961 1.00 80.62 170 LYS A C 1
ATOM 1312 O O . LYS A 1 170 ? 16.219 -8.450 -0.902 1.00 80.62 170 LYS A O 1
ATOM 1317 N N . ALA A 1 171 ? 17.347 -10.109 0.109 1.00 74.44 171 ALA A N 1
ATOM 1318 C CA . ALA A 1 171 ? 16.870 -9.815 1.454 1.00 74.44 171 ALA A CA 1
ATOM 1319 C C . ALA A 1 171 ? 17.320 -8.425 1.932 1.00 74.44 171 ALA A C 1
ATOM 1321 O O . ALA A 1 171 ? 16.508 -7.672 2.471 1.00 74.44 171 ALA A O 1
ATOM 1322 N N . TYR A 1 172 ? 18.582 -8.065 1.679 1.00 82.31 172 TYR A N 1
ATOM 1323 C CA . TYR A 1 172 ? 19.119 -6.736 1.962 1.00 82.31 172 TYR A CA 1
ATOM 1324 C C . TYR A 1 172 ? 18.342 -5.639 1.221 1.00 82.31 172 TYR A C 1
ATOM 1326 O O . TYR A 1 172 ? 17.902 -4.685 1.857 1.00 82.31 172 TYR A O 1
ATOM 1334 N N . SER A 1 173 ? 18.100 -5.796 -0.088 1.00 81.88 173 SER A N 1
ATOM 1335 C CA . SER A 1 173 ? 17.342 -4.813 -0.880 1.00 81.88 173 SER A CA 1
ATOM 1336 C C . SER A 1 173 ? 15.939 -4.588 -0.315 1.00 81.88 173 SER A C 1
ATOM 1338 O O . SER A 1 173 ? 15.543 -3.448 -0.099 1.00 81.88 173 SER A O 1
ATOM 1340 N N . ILE A 1 174 ? 15.212 -5.669 -0.004 1.00 76.81 174 ILE A N 1
ATOM 1341 C CA . ILE A 1 174 ? 13.860 -5.584 0.569 1.00 76.81 174 ILE A CA 1
ATOM 1342 C C . ILE A 1 174 ? 13.882 -4.837 1.906 1.00 76.81 174 ILE A C 1
ATOM 1344 O O . ILE A 1 174 ? 13.016 -4.001 2.166 1.00 76.81 174 ILE A O 1
ATOM 1348 N N . LEU A 1 175 ? 14.853 -5.139 2.770 1.00 78.25 175 LEU A N 1
ATOM 1349 C CA . LEU A 1 175 ? 14.947 -4.500 4.077 1.00 78.25 175 LEU A CA 1
ATOM 1350 C C . LEU A 1 175 ? 15.327 -3.024 3.965 1.00 78.25 175 LEU A C 1
ATOM 1352 O O . LEU A 1 175 ? 14.727 -2.189 4.640 1.00 78.25 175 LEU A O 1
ATOM 1356 N N . ARG A 1 176 ? 16.272 -2.696 3.082 1.00 83.06 176 ARG A N 1
ATOM 1357 C CA . ARG A 1 176 ? 16.659 -1.318 2.786 1.00 83.06 176 ARG A CA 1
ATOM 1358 C C . ARG A 1 176 ? 15.460 -0.500 2.311 1.00 83.06 176 ARG A C 1
ATOM 1360 O O . ARG A 1 176 ? 15.208 0.564 2.866 1.00 83.06 176 ARG A O 1
ATOM 1367 N N . ASP A 1 177 ? 14.677 -1.017 1.367 1.00 81.00 177 ASP A N 1
ATOM 1368 C CA . ASP A 1 177 ? 13.497 -0.319 0.847 1.00 81.00 177 ASP A CA 1
ATOM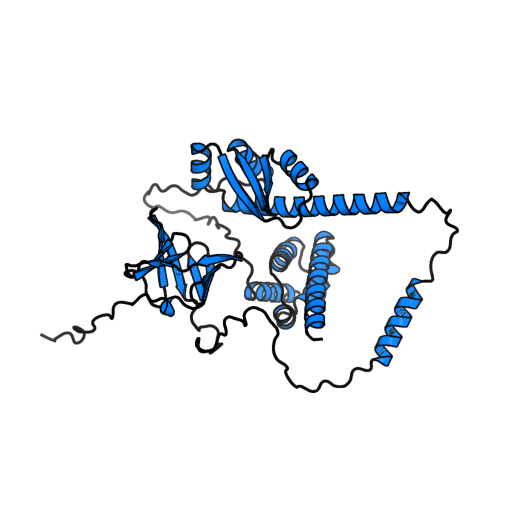 1369 C C . ASP A 1 177 ? 12.439 -0.096 1.937 1.00 81.00 177 ASP A C 1
ATOM 1371 O O . ASP A 1 177 ? 11.873 0.994 2.048 1.00 81.00 177 ASP A O 1
ATOM 1375 N N . LYS A 1 178 ? 12.215 -1.095 2.803 1.00 79.06 178 LYS A N 1
ATOM 1376 C CA . LYS A 1 178 ? 11.323 -0.954 3.964 1.00 79.06 178 LYS A CA 1
ATOM 1377 C C . LYS A 1 178 ? 11.826 0.092 4.959 1.00 79.06 178 LYS A C 1
ATOM 1379 O O . LYS A 1 178 ? 11.016 0.862 5.473 1.00 79.06 178 LYS A O 1
ATOM 1384 N N . ILE A 1 179 ? 13.133 0.149 5.215 1.00 81.19 179 ILE A N 1
ATOM 1385 C CA . ILE A 1 179 ? 13.738 1.158 6.093 1.00 81.19 179 ILE A CA 1
ATOM 1386 C C . ILE A 1 179 ? 13.602 2.548 5.487 1.00 81.19 179 ILE A C 1
ATOM 1388 O O . ILE A 1 179 ? 13.183 3.455 6.193 1.00 81.19 179 ILE A O 1
ATOM 1392 N N . ILE A 1 180 ? 13.879 2.726 4.195 1.00 79.62 180 ILE A N 1
ATOM 1393 C CA . ILE A 1 180 ? 13.724 4.018 3.512 1.00 79.62 180 ILE A CA 1
ATOM 1394 C C . ILE A 1 180 ? 12.270 4.486 3.571 1.00 79.62 180 ILE A C 1
ATOM 1396 O O . ILE A 1 180 ? 12.005 5.640 3.909 1.00 79.62 180 ILE A O 1
ATOM 1400 N N . LEU A 1 181 ? 11.318 3.592 3.297 1.00 77.81 181 LEU A N 1
ATOM 1401 C CA . LEU A 1 181 ? 9.893 3.901 3.380 1.00 77.81 181 LEU A CA 1
ATOM 1402 C C . LEU A 1 181 ? 9.486 4.293 4.806 1.00 77.81 181 LEU A C 1
ATOM 1404 O O . LEU A 1 181 ? 8.776 5.282 5.013 1.00 77.81 181 LEU A O 1
ATOM 1408 N N . TRP A 1 182 ? 9.955 3.541 5.801 1.00 82.25 182 TRP A N 1
ATOM 1409 C CA . TRP A 1 182 ? 9.701 3.843 7.203 1.00 82.25 182 TRP A CA 1
ATOM 1410 C C . TRP A 1 182 ? 10.323 5.179 7.615 1.00 82.25 182 TRP A C 1
ATOM 1412 O O . TRP A 1 182 ? 9.642 6.015 8.203 1.00 82.25 182 TRP A O 1
ATOM 1422 N N . LEU A 1 183 ? 11.579 5.438 7.252 1.00 79.69 183 LEU A N 1
ATOM 1423 C CA . LEU A 1 183 ? 12.253 6.708 7.506 1.00 79.69 183 LEU A CA 1
ATOM 1424 C C . LEU A 1 183 ? 11.481 7.861 6.865 1.00 79.69 183 LEU A C 1
ATOM 1426 O O . LEU A 1 183 ? 11.150 8.813 7.558 1.00 79.69 183 LEU A O 1
ATOM 1430 N N . GLY A 1 184 ? 11.098 7.753 5.592 1.00 72.94 184 GLY A N 1
ATOM 1431 C CA . GLY A 1 184 ? 10.340 8.790 4.889 1.00 72.94 184 GLY A CA 1
ATOM 1432 C C . GLY A 1 184 ? 8.971 9.087 5.513 1.00 72.94 184 GLY A C 1
ATOM 1433 O O . GLY A 1 184 ? 8.556 10.243 5.562 1.00 72.94 184 GLY A O 1
ATOM 1434 N N . THR A 1 185 ? 8.285 8.071 6.042 1.00 74.31 185 THR A N 1
ATOM 1435 C CA . THR A 1 185 ? 6.968 8.231 6.692 1.00 74.31 185 THR A CA 1
ATOM 1436 C C . THR A 1 185 ? 7.062 8.680 8.149 1.00 74.31 185 THR A C 1
ATOM 1438 O O . THR A 1 185 ? 6.165 9.361 8.646 1.00 74.31 185 THR A O 1
ATOM 1441 N N . THR A 1 186 ? 8.156 8.351 8.836 1.00 70.94 186 THR A N 1
ATOM 1442 C CA . THR A 1 186 ? 8.390 8.722 10.238 1.00 70.94 186 THR A CA 1
ATOM 1443 C C . THR A 1 186 ? 9.209 9.991 10.409 1.00 70.94 186 THR A C 1
ATOM 1445 O O . THR A 1 186 ? 9.377 10.438 11.542 1.00 70.94 186 THR A O 1
ATOM 1448 N N . ASN A 1 187 ? 9.656 10.631 9.325 1.00 72.75 187 ASN A N 1
ATOM 1449 C CA . ASN A 1 187 ? 10.471 11.840 9.380 1.00 72.75 187 ASN A CA 1
ATOM 1450 C C . ASN A 1 187 ? 9.688 13.114 9.752 1.00 72.75 187 ASN A C 1
ATOM 1452 O O . ASN A 1 187 ? 9.629 14.099 9.013 1.00 72.75 187 ASN A O 1
ATOM 1456 N N . THR A 1 188 ? 9.043 13.082 10.913 1.00 75.50 188 THR A N 1
ATOM 1457 C CA . THR A 1 188 ? 8.215 14.156 11.455 1.00 75.50 188 THR A CA 1
ATOM 1458 C C . THR A 1 188 ? 8.865 14.745 12.703 1.00 75.50 188 THR A C 1
ATOM 1460 O O . THR A 1 188 ? 9.504 14.031 13.478 1.00 75.50 188 THR A O 1
ATOM 1463 N N . ARG A 1 189 ? 8.621 16.037 12.978 1.00 76.88 189 ARG A N 1
ATOM 1464 C CA . ARG A 1 189 ? 9.055 16.690 14.234 1.00 76.88 189 ARG A CA 1
ATOM 1465 C C . ARG A 1 189 ? 8.605 15.935 15.491 1.00 76.88 189 ARG A C 1
ATOM 1467 O O . ARG A 1 189 ? 9.270 15.984 16.522 1.00 76.88 189 ARG A O 1
ATOM 1474 N N . ARG A 1 190 ? 7.465 15.240 15.418 1.00 74.94 190 ARG A N 1
ATOM 1475 C CA . ARG A 1 190 ? 6.935 14.437 16.524 1.00 74.94 190 ARG A CA 1
ATOM 1476 C C . ARG A 1 190 ? 7.844 13.252 16.832 1.00 74.94 190 ARG A C 1
ATOM 1478 O O . ARG A 1 190 ? 8.189 13.053 17.993 1.00 74.94 190 ARG A O 1
ATOM 1485 N N . ILE A 1 191 ? 8.224 12.490 15.810 1.00 75.50 191 ILE A N 1
ATOM 1486 C CA . ILE A 1 191 ? 9.128 11.351 15.974 1.00 75.50 191 ILE A CA 1
ATOM 1487 C C . ILE A 1 191 ? 10.504 11.845 16.410 1.00 75.50 191 ILE A C 1
ATOM 1489 O O . ILE A 1 191 ? 10.994 11.346 17.412 1.00 75.50 191 ILE A O 1
ATOM 1493 N N . ASP A 1 192 ? 11.050 12.898 15.793 1.00 78.75 192 ASP A N 1
ATOM 1494 C CA . ASP A 1 192 ? 12.299 13.537 16.244 1.00 78.75 192 ASP A CA 1
ATOM 1495 C C . ASP A 1 192 ? 12.253 13.886 17.746 1.00 78.75 192 ASP A C 1
ATOM 1497 O O . ASP A 1 192 ? 13.144 13.509 18.504 1.00 78.75 192 ASP A O 1
ATOM 1501 N N . SER A 1 193 ? 11.164 14.496 18.231 1.00 77.06 193 SER A N 1
ATOM 1502 C CA . SER A 1 193 ? 10.988 14.782 19.663 1.00 77.06 193 SER A CA 1
ATOM 1503 C C . SER A 1 193 ? 10.938 13.518 20.532 1.00 77.06 193 SER A C 1
ATOM 1505 O O . SER A 1 193 ? 11.513 13.499 21.622 1.00 77.06 193 SER A O 1
ATOM 1507 N N . ILE A 1 194 ? 10.266 12.458 20.071 1.00 75.38 194 ILE A N 1
ATOM 1508 C CA . ILE A 1 194 ? 10.187 11.175 20.785 1.00 75.38 194 ILE A CA 1
ATOM 1509 C C . ILE A 1 194 ? 11.567 10.525 20.863 1.00 75.38 194 ILE A C 1
ATOM 1511 O O . ILE A 1 194 ? 11.973 10.117 21.951 1.00 75.38 194 ILE A O 1
ATOM 1515 N N . VAL A 1 195 ? 12.296 10.467 19.746 1.00 79.06 195 VAL A N 1
ATOM 1516 C CA . VAL A 1 195 ? 13.619 9.838 19.695 1.00 79.06 195 VAL A CA 1
ATOM 1517 C C . VAL A 1 195 ? 14.630 10.654 20.506 1.00 79.06 195 VAL A C 1
ATOM 1519 O O . VAL A 1 195 ? 15.381 10.066 21.274 1.00 79.06 195 VAL A O 1
ATOM 1522 N N . ARG A 1 196 ? 14.580 11.996 20.479 1.00 79.62 196 ARG A N 1
ATOM 1523 C CA . ARG A 1 196 ? 15.404 12.846 21.365 1.00 79.62 196 ARG A CA 1
ATOM 1524 C C . ARG A 1 196 ? 15.130 12.609 22.849 1.00 79.62 196 ARG A C 1
ATOM 1526 O O . ARG A 1 196 ? 16.059 12.633 23.647 1.00 79.62 196 ARG A O 1
ATOM 1533 N N . LYS A 1 197 ? 13.865 12.403 23.234 1.00 83.19 197 LYS A N 1
ATOM 1534 C CA . LYS A 1 197 ? 13.483 12.170 24.639 1.00 83.19 197 LYS A CA 1
ATOM 1535 C C . LYS A 1 197 ? 13.830 10.766 25.123 1.00 83.19 197 LYS A C 1
ATOM 1537 O O . LYS A 1 197 ? 14.177 10.604 26.286 1.00 83.19 197 LYS A O 1
ATOM 1542 N N . ARG A 1 198 ? 13.676 9.756 24.265 1.00 80.69 198 ARG A N 1
ATOM 1543 C CA . ARG A 1 198 ? 13.881 8.344 24.624 1.00 80.69 198 ARG A CA 1
ATOM 1544 C C . ARG A 1 198 ? 15.300 7.847 24.343 1.00 80.69 198 ARG A C 1
ATOM 1546 O O . ARG A 1 198 ? 15.674 6.815 24.877 1.00 80.69 198 ARG A O 1
ATOM 1553 N N . GLY A 1 199 ? 16.069 8.550 23.512 1.00 82.62 199 GLY A N 1
ATOM 1554 C CA . GLY A 1 199 ? 17.395 8.141 23.033 1.00 82.62 199 GLY A CA 1
ATOM 1555 C C . GLY A 1 199 ? 17.358 7.093 21.915 1.00 82.62 199 GLY A C 1
ATOM 1556 O O . GLY A 1 199 ? 18.340 6.924 21.193 1.00 82.62 199 GLY A O 1
ATOM 1557 N N . GLU A 1 200 ? 16.219 6.422 21.733 1.00 83.81 200 GLU A N 1
ATOM 1558 C CA . GLU A 1 200 ? 16.064 5.302 20.813 1.00 83.81 200 GLU A CA 1
ATOM 1559 C C . GLU A 1 200 ? 14.640 5.151 20.276 1.00 83.81 200 GLU A C 1
ATOM 1561 O O . GLU A 1 200 ? 13.655 5.583 20.887 1.00 83.81 200 GLU A O 1
ATOM 1566 N N . ILE A 1 201 ? 14.547 4.487 19.129 1.00 79.19 201 ILE A N 1
ATOM 1567 C CA . ILE A 1 201 ? 13.310 4.053 18.500 1.00 79.19 201 ILE A CA 1
ATOM 1568 C C . ILE A 1 201 ? 13.465 2.608 18.027 1.00 79.19 201 ILE A C 1
ATOM 1570 O O . ILE A 1 201 ? 14.475 2.212 17.446 1.00 79.19 201 ILE A O 1
ATOM 1574 N N . HIS A 1 202 ? 12.437 1.815 18.301 1.00 80.88 202 HIS A N 1
ATOM 1575 C CA . HIS A 1 202 ? 12.378 0.406 17.937 1.00 80.88 202 HIS A CA 1
ATOM 1576 C C . HIS A 1 202 ? 11.349 0.244 16.829 1.00 80.88 202 HIS A C 1
ATOM 1578 O O . HIS A 1 202 ? 10.233 0.760 16.945 1.00 80.88 202 HIS A O 1
ATOM 1584 N N . HIS A 1 203 ? 11.711 -0.460 15.760 1.00 78.94 203 HIS A N 1
ATOM 1585 C CA . HIS A 1 203 ? 10.770 -0.809 14.705 1.00 78.94 203 HIS A CA 1
ATOM 1586 C C . HIS A 1 203 ? 10.942 -2.261 14.272 1.00 78.94 203 HIS A C 1
ATOM 1588 O O . HIS A 1 203 ? 12.038 -2.822 14.294 1.00 78.94 203 HIS A O 1
ATOM 1594 N N . HIS A 1 204 ? 9.827 -2.891 13.916 1.00 77.94 204 HIS A N 1
ATOM 1595 C CA . HIS A 1 204 ? 9.791 -4.306 13.577 1.00 77.94 204 HIS A CA 1
ATOM 1596 C C . HIS A 1 204 ? 9.476 -4.438 12.094 1.00 77.94 204 HIS A C 1
ATOM 1598 O O . HIS A 1 204 ? 8.456 -3.937 11.624 1.00 77.94 204 HIS A O 1
ATOM 1604 N N . PHE A 1 205 ? 10.347 -5.128 11.367 1.00 77.56 205 PHE A N 1
ATOM 1605 C CA . PHE A 1 205 ? 10.135 -5.445 9.967 1.00 77.56 205 PHE A CA 1
ATOM 1606 C C . PHE A 1 205 ? 9.867 -6.939 9.830 1.00 77.56 205 PHE A C 1
ATOM 1608 O O . PHE A 1 205 ? 10.692 -7.775 10.200 1.00 77.56 205 PHE A O 1
ATOM 1615 N N . GLU A 1 206 ? 8.726 -7.283 9.244 1.00 72.06 206 GLU A N 1
ATOM 1616 C CA . GLU A 1 206 ? 8.475 -8.656 8.822 1.00 72.06 206 GLU A CA 1
ATOM 1617 C C . GLU A 1 206 ? 9.260 -8.935 7.539 1.00 72.06 206 GLU A C 1
ATOM 1619 O O . GLU A 1 206 ? 9.062 -8.256 6.522 1.00 72.06 206 GLU A O 1
ATOM 1624 N N . ILE A 1 207 ? 10.188 -9.893 7.581 1.00 69.25 207 ILE A N 1
ATOM 1625 C CA . ILE A 1 207 ? 11.036 -10.222 6.432 1.00 69.25 207 ILE A CA 1
ATOM 1626 C C . ILE A 1 207 ? 11.016 -11.734 6.223 1.00 69.25 207 ILE A C 1
ATOM 1628 O O . ILE A 1 207 ? 11.646 -12.476 6.980 1.00 69.25 207 ILE A O 1
ATOM 1632 N N . PRO A 1 208 ? 10.320 -12.217 5.186 1.00 62.75 208 PRO A N 1
ATOM 1633 C CA . PRO A 1 208 ? 10.281 -13.639 4.908 1.00 62.75 208 PRO A CA 1
ATOM 1634 C C . PRO A 1 208 ? 11.646 -14.136 4.410 1.00 62.75 208 PRO A C 1
ATOM 1636 O O . PRO A 1 208 ? 12.173 -13.644 3.414 1.00 62.75 208 PRO A O 1
ATOM 1639 N N . GLY A 1 209 ? 12.186 -15.155 5.088 1.00 63.41 209 GLY A N 1
ATOM 1640 C CA . GLY A 1 209 ? 13.301 -15.970 4.589 1.00 63.41 209 GLY A CA 1
ATOM 1641 C C . GLY A 1 209 ? 14.678 -15.305 4.627 1.00 63.41 209 GLY A C 1
ATOM 1642 O O . GLY A 1 209 ? 15.472 -15.516 3.712 1.00 63.41 209 GLY A O 1
ATOM 1643 N N . MET A 1 210 ? 14.964 -14.490 5.645 1.00 63.34 210 MET A N 1
ATOM 1644 C CA . MET A 1 210 ? 16.231 -13.763 5.711 1.00 63.34 210 MET A CA 1
ATOM 1645 C C . MET A 1 210 ? 17.433 -14.664 6.038 1.00 63.34 210 MET A C 1
ATOM 1647 O O . MET A 1 210 ? 17.362 -15.524 6.910 1.00 63.34 210 MET A O 1
ATOM 1651 N N . VAL A 1 211 ? 18.542 -14.428 5.330 1.00 65.69 211 VAL A N 1
ATOM 1652 C CA . VAL A 1 211 ? 19.859 -15.039 5.566 1.00 65.69 211 VAL A CA 1
ATOM 1653 C C . VAL A 1 211 ? 20.680 -14.063 6.416 1.00 65.69 211 VAL A C 1
ATOM 1655 O O . VAL A 1 211 ? 20.723 -12.876 6.085 1.00 65.69 211 VAL A O 1
ATOM 1658 N N . ASP A 1 212 ? 21.335 -14.540 7.479 1.00 78.00 212 ASP A N 1
ATOM 1659 C CA . ASP A 1 212 ? 22.125 -13.739 8.443 1.00 78.00 212 ASP A CA 1
ATOM 1660 C C . ASP A 1 212 ? 23.146 -12.785 7.784 1.00 78.00 212 ASP A C 1
ATOM 1662 O O . ASP A 1 212 ? 23.490 -11.724 8.313 1.00 78.00 212 ASP A O 1
ATOM 1666 N N . GLU A 1 213 ? 23.601 -13.133 6.582 1.00 79.19 213 GLU A N 1
ATOM 1667 C CA . GLU A 1 213 ? 24.509 -12.343 5.747 1.00 79.19 213 GLU A CA 1
ATOM 1668 C C . GLU A 1 213 ? 23.897 -10.991 5.326 1.00 79.19 213 GLU A C 1
ATOM 1670 O O . GLU A 1 213 ? 24.568 -9.961 5.405 1.00 79.19 213 GLU A O 1
ATOM 1675 N N . GLY A 1 214 ? 22.608 -10.952 4.962 1.00 75.75 214 GLY A N 1
ATOM 1676 C CA . GLY A 1 214 ? 21.919 -9.710 4.585 1.00 75.75 214 GLY A CA 1
ATOM 1677 C C . GLY A 1 214 ? 21.707 -8.766 5.775 1.00 75.75 214 GLY A C 1
ATOM 1678 O O . GLY A 1 214 ? 21.819 -7.548 5.636 1.00 75.75 214 GLY A O 1
ATOM 1679 N N . LEU A 1 215 ? 21.470 -9.329 6.967 1.00 79.00 215 LEU A N 1
ATOM 1680 C CA . LEU A 1 215 ? 21.401 -8.570 8.222 1.00 79.00 215 LEU A CA 1
ATOM 1681 C C . LEU A 1 215 ? 22.758 -7.978 8.595 1.00 79.00 215 LEU A C 1
ATOM 1683 O O . LEU A 1 215 ? 22.830 -6.835 9.037 1.00 79.00 215 LEU A O 1
ATOM 1687 N N . SER A 1 216 ? 23.830 -8.741 8.385 1.0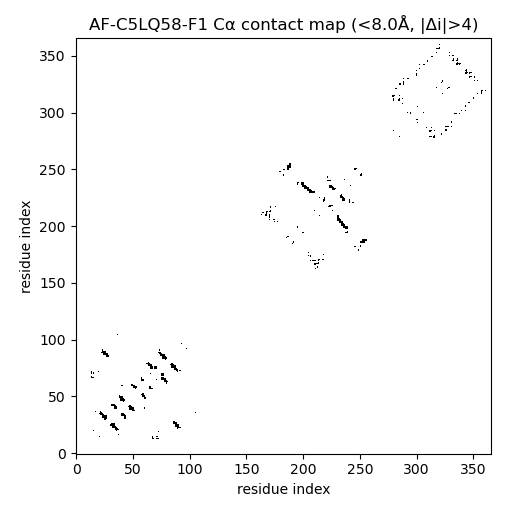0 83.69 216 SER A N 1
ATOM 1688 C CA . SER A 1 216 ? 25.195 -8.292 8.664 1.00 83.69 216 SER A CA 1
ATOM 1689 C C . SER A 1 216 ? 25.575 -7.098 7.787 1.00 83.69 216 SER A C 1
ATOM 1691 O O . SER A 1 216 ? 26.140 -6.123 8.280 1.00 83.69 216 SER A O 1
ATOM 1693 N N . GLN A 1 217 ? 25.203 -7.127 6.504 1.00 83.88 217 GLN A N 1
ATOM 1694 C CA . GLN A 1 217 ? 25.434 -6.003 5.599 1.00 83.88 217 GLN A CA 1
ATOM 1695 C C . GLN A 1 217 ? 24.648 -4.758 6.026 1.00 83.88 217 GLN A C 1
ATOM 1697 O O . GLN A 1 217 ? 25.207 -3.667 6.088 1.00 83.88 217 GLN A O 1
ATOM 1702 N N . LEU A 1 218 ? 23.382 -4.928 6.413 1.00 78.94 218 LEU A N 1
ATOM 1703 C CA . LEU A 1 218 ? 22.549 -3.828 6.895 1.00 78.94 218 LEU A CA 1
ATOM 1704 C C . LEU A 1 218 ? 23.081 -3.207 8.195 1.00 78.94 218 LEU A C 1
ATOM 1706 O O . LEU A 1 218 ? 23.123 -1.983 8.335 1.00 78.94 218 LEU A O 1
ATOM 1710 N N . LYS A 1 219 ? 23.521 -4.059 9.126 1.00 85.94 219 LYS A N 1
ATOM 1711 C CA . LYS A 1 219 ? 24.176 -3.647 10.366 1.00 85.94 219 LYS A CA 1
ATOM 1712 C C . LYS A 1 219 ? 25.406 -2.796 10.075 1.00 85.94 219 LYS A C 1
ATOM 1714 O O . LYS A 1 219 ? 25.568 -1.767 10.711 1.00 85.94 219 LYS A O 1
ATOM 1719 N N . ASN A 1 220 ? 26.219 -3.168 9.091 1.00 85.94 220 ASN A N 1
ATOM 1720 C CA . ASN A 1 220 ? 27.390 -2.381 8.704 1.00 85.94 220 ASN A CA 1
ATOM 1721 C C . ASN A 1 220 ? 27.009 -1.054 8.034 1.00 85.94 220 ASN A C 1
ATOM 1723 O O . ASN A 1 220 ? 27.648 -0.034 8.271 1.00 85.94 220 ASN A O 1
ATOM 1727 N N . ASP A 1 221 ? 25.967 -1.058 7.205 1.00 82.94 221 ASP A N 1
ATOM 1728 C CA . ASP A 1 221 ? 25.582 0.106 6.412 1.00 82.94 221 ASP A CA 1
ATOM 1729 C C . ASP A 1 221 ? 24.967 1.242 7.224 1.00 82.94 221 ASP A C 1
ATOM 1731 O O . ASP A 1 221 ? 25.161 2.414 6.889 1.00 82.94 221 ASP A O 1
ATOM 1735 N N . TYR A 1 222 ? 24.190 0.898 8.243 1.00 79.94 222 TYR A N 1
ATOM 1736 C CA . TYR A 1 222 ? 23.427 1.856 9.041 1.00 79.94 222 TYR A CA 1
ATOM 1737 C C . TYR A 1 222 ? 23.823 1.830 10.524 1.00 79.94 222 TYR A C 1
ATOM 1739 O O . TYR A 1 222 ? 23.207 2.528 11.326 1.00 79.94 222 TYR A O 1
ATOM 1747 N N . ASP A 1 223 ? 24.845 1.045 10.877 1.00 86.69 223 ASP A N 1
ATOM 1748 C CA . ASP A 1 223 ? 25.311 0.826 12.250 1.00 86.69 223 ASP A CA 1
ATOM 1749 C C . ASP A 1 223 ? 24.192 0.308 13.175 1.00 86.69 223 ASP A C 1
ATOM 1751 O O . ASP A 1 223 ? 24.024 0.781 14.291 1.00 86.69 223 ASP A O 1
ATOM 1755 N N . LEU A 1 224 ? 23.357 -0.621 12.690 1.00 83.62 224 LEU A N 1
ATOM 1756 C CA . LEU A 1 224 ? 22.109 -1.015 13.364 1.00 83.62 224 LEU A CA 1
ATOM 1757 C C . LEU A 1 224 ? 22.246 -2.245 14.255 1.00 83.62 224 LEU A C 1
ATOM 1759 O O . LEU A 1 224 ? 22.797 -3.277 13.865 1.00 83.62 224 LEU A O 1
ATOM 1763 N N . GLU A 1 225 ? 21.603 -2.198 15.420 1.00 83.75 225 GLU A N 1
ATOM 1764 C CA . GLU A 1 225 ? 21.333 -3.401 16.200 1.00 83.75 225 GLU A CA 1
ATOM 1765 C C . GLU A 1 225 ? 20.128 -4.129 15.597 1.00 83.75 225 GLU A C 1
ATOM 1767 O O . GLU A 1 225 ? 18.981 -3.689 15.711 1.00 83.75 225 GLU A O 1
ATOM 1772 N N . CYS A 1 226 ? 20.403 -5.252 14.933 1.00 83.12 226 CYS A N 1
ATOM 1773 C CA . CYS A 1 226 ? 19.381 -6.141 14.394 1.00 83.12 226 CYS A CA 1
ATOM 1774 C C . CYS A 1 226 ? 19.322 -7.424 15.227 1.00 83.12 226 CYS A C 1
ATOM 1776 O O . CYS A 1 226 ? 20.358 -8.027 15.513 1.00 83.12 226 CYS A O 1
ATOM 1778 N N . SER A 1 227 ? 18.119 -7.870 15.577 1.00 82.81 227 SER A N 1
ATOM 1779 C CA . SER A 1 227 ? 17.889 -9.221 16.097 1.00 82.81 227 SER A CA 1
ATOM 1780 C C . SER A 1 227 ? 16.786 -9.901 15.296 1.00 82.81 227 SER A C 1
ATOM 1782 O O . SER A 1 227 ? 15.880 -9.239 14.792 1.00 82.81 227 SER A O 1
ATOM 1784 N N . HIS A 1 228 ? 16.878 -11.217 15.127 1.00 78.75 228 HIS A N 1
ATOM 1785 C CA . HIS A 1 228 ? 15.903 -11.991 14.368 1.00 78.75 228 HIS A CA 1
ATOM 1786 C C . HIS A 1 228 ? 15.237 -13.015 15.283 1.00 78.75 228 HIS A C 1
ATOM 1788 O O . HIS A 1 228 ? 15.922 -13.752 15.994 1.00 78.75 228 HIS A O 1
ATOM 1794 N N . LYS A 1 229 ? 13.903 -13.052 15.284 1.00 79.38 229 LYS A N 1
ATOM 1795 C CA . LYS A 1 229 ? 13.119 -14.016 16.061 1.00 79.38 229 LYS A CA 1
ATOM 1796 C C . LYS A 1 229 ? 11.824 -14.340 15.324 1.00 79.38 229 LYS A C 1
ATOM 1798 O O . LYS A 1 229 ? 11.128 -13.432 14.889 1.00 79.38 229 LYS A O 1
ATOM 1803 N N . ASP A 1 230 ? 11.505 -15.627 15.191 1.00 73.62 230 ASP A N 1
ATOM 1804 C CA . ASP A 1 230 ? 10.218 -16.118 14.678 1.00 73.62 230 ASP A CA 1
ATOM 1805 C C . ASP A 1 230 ? 9.769 -15.459 13.350 1.00 73.62 230 ASP A C 1
ATOM 1807 O O . ASP A 1 230 ? 8.609 -15.092 13.193 1.00 73.62 230 ASP A O 1
ATOM 1811 N N . LYS A 1 231 ? 10.694 -15.317 12.379 1.00 73.12 231 LYS A N 1
ATOM 1812 C CA . LYS A 1 231 ? 10.514 -14.665 11.054 1.00 73.12 231 LYS A CA 1
ATOM 1813 C C . LYS A 1 231 ? 10.402 -13.133 11.066 1.00 73.12 231 LYS A C 1
ATOM 1815 O O . LYS A 1 231 ? 10.275 -12.519 10.007 1.00 73.12 231 LYS A O 1
ATOM 1820 N N . MET A 1 232 ? 10.495 -12.508 12.233 1.00 71.12 232 MET A N 1
ATOM 1821 C CA . MET A 1 232 ? 10.538 -11.058 12.385 1.00 71.12 232 MET A CA 1
ATOM 1822 C C . MET A 1 232 ? 11.975 -10.581 12.570 1.00 71.12 232 MET A C 1
ATOM 1824 O O . MET A 1 232 ? 12.742 -11.154 13.348 1.00 71.12 232 MET A O 1
ATOM 1828 N N . THR A 1 233 ? 12.326 -9.496 11.885 1.00 77.88 233 THR A N 1
ATOM 1829 C CA . THR A 1 233 ? 13.576 -8.775 12.115 1.00 77.88 233 THR A CA 1
ATOM 1830 C C . THR A 1 233 ? 13.275 -7.512 12.906 1.00 77.88 233 THR A C 1
ATOM 1832 O O . THR A 1 233 ? 12.552 -6.617 12.468 1.00 77.88 233 THR A O 1
ATOM 1835 N N . PHE A 1 234 ? 13.860 -7.443 14.090 1.00 79.00 234 PHE A N 1
ATOM 1836 C CA . PHE A 1 234 ? 13.785 -6.313 14.995 1.00 79.00 234 PHE A CA 1
ATOM 1837 C C . PHE A 1 234 ? 14.974 -5.412 14.708 1.00 79.00 234 PHE A C 1
ATOM 1839 O O . PHE A 1 234 ? 16.118 -5.860 14.795 1.00 79.00 234 PHE A O 1
ATOM 1846 N N . VAL A 1 235 ? 14.699 -4.158 14.363 1.00 81.75 235 VAL A N 1
ATOM 1847 C CA . VAL A 1 235 ? 15.725 -3.153 14.102 1.00 81.75 235 VAL A CA 1
ATOM 1848 C C . VAL A 1 235 ? 15.575 -2.048 15.135 1.00 81.75 235 VAL A C 1
ATOM 1850 O O . VAL A 1 235 ? 14.514 -1.430 15.267 1.00 81.75 235 VAL A O 1
ATOM 1853 N N . ARG A 1 236 ? 16.649 -1.801 15.878 1.00 82.31 236 ARG A N 1
ATOM 1854 C CA . ARG A 1 236 ? 16.732 -0.706 16.840 1.00 82.31 236 ARG A CA 1
ATOM 1855 C C . ARG A 1 236 ? 17.601 0.397 16.259 1.00 82.31 236 ARG A C 1
ATOM 1857 O O . ARG A 1 236 ? 18.718 0.139 15.817 1.00 82.31 236 ARG A O 1
ATOM 1864 N N . PHE A 1 237 ? 17.076 1.615 16.294 1.00 80.75 237 PHE A N 1
ATOM 1865 C CA . PHE A 1 237 ? 17.821 2.821 15.972 1.00 80.75 237 PHE A CA 1
ATOM 1866 C C . PHE A 1 237 ? 18.025 3.628 17.251 1.00 80.75 237 PHE A C 1
ATOM 1868 O O . PHE A 1 237 ? 17.065 3.999 17.930 1.00 80.75 237 PHE A O 1
ATOM 1875 N N . THR A 1 238 ? 19.268 3.971 17.558 1.00 85.50 238 THR A N 1
ATOM 1876 C CA . THR A 1 238 ? 19.552 5.127 18.410 1.00 85.50 238 THR A CA 1
ATOM 1877 C C . THR A 1 238 ? 19.217 6.414 17.656 1.00 85.50 238 THR A C 1
ATOM 1879 O O . THR A 1 238 ? 19.097 6.419 16.427 1.00 85.50 238 THR A O 1
ATOM 1882 N N . TYR A 1 239 ? 19.073 7.529 18.374 1.00 81.06 239 TYR A N 1
ATOM 1883 C CA . TYR A 1 239 ? 18.864 8.834 17.741 1.00 81.06 239 TYR A CA 1
ATOM 1884 C C . TYR A 1 239 ? 19.931 9.156 16.682 1.00 81.06 239 TYR A C 1
ATOM 1886 O O . TYR A 1 239 ? 19.601 9.576 15.572 1.00 81.06 239 TYR A O 1
ATOM 1894 N N . ASP A 1 240 ? 21.200 8.893 16.997 1.00 84.81 240 ASP A N 1
ATOM 1895 C CA . ASP A 1 240 ? 22.313 9.167 16.089 1.00 84.81 240 ASP A CA 1
ATOM 1896 C C . ASP A 1 240 ? 22.291 8.247 14.864 1.00 84.81 240 ASP A C 1
ATOM 1898 O O . ASP A 1 240 ? 22.542 8.707 13.751 1.00 84.81 240 ASP A O 1
ATOM 1902 N N . GLN A 1 241 ? 21.942 6.967 15.037 1.00 87.12 241 GLN A N 1
ATOM 190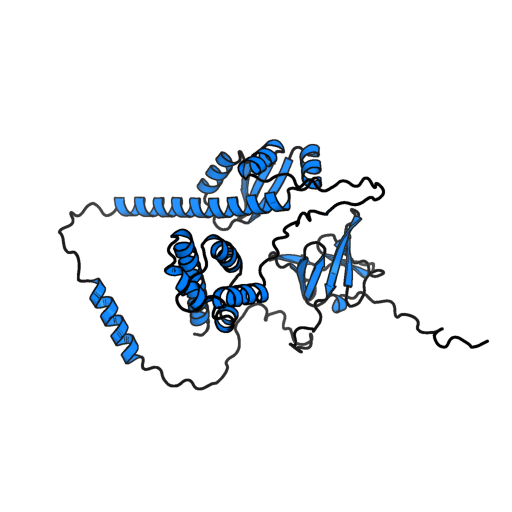3 C CA . GLN A 1 241 ? 21.772 6.024 13.924 1.00 87.12 241 GLN A CA 1
ATOM 1904 C C . GLN A 1 241 ? 20.612 6.435 13.015 1.00 87.12 241 GLN A C 1
ATOM 1906 O O . GLN A 1 241 ? 20.761 6.445 11.796 1.00 87.12 241 GLN A O 1
ATOM 1911 N N . TRP A 1 242 ? 19.473 6.827 13.593 1.00 84.00 242 TRP A N 1
ATOM 1912 C CA . TRP A 1 242 ? 18.316 7.307 12.837 1.00 84.00 242 TRP A CA 1
ATOM 1913 C C . TRP A 1 242 ? 18.661 8.550 12.011 1.00 84.00 242 TRP A C 1
ATOM 1915 O O . TRP A 1 242 ? 18.389 8.597 10.812 1.00 84.00 242 TRP A O 1
ATOM 1925 N N . ARG A 1 243 ? 19.337 9.531 12.621 1.00 82.50 243 ARG A N 1
ATOM 1926 C CA . ARG A 1 243 ? 19.763 10.754 11.934 1.00 82.50 243 ARG A CA 1
ATOM 1927 C C . ARG A 1 243 ? 20.777 10.474 10.822 1.00 82.50 243 ARG A C 1
ATOM 1929 O O . ARG A 1 243 ? 20.606 10.979 9.716 1.00 82.50 243 ARG A O 1
ATOM 1936 N N . 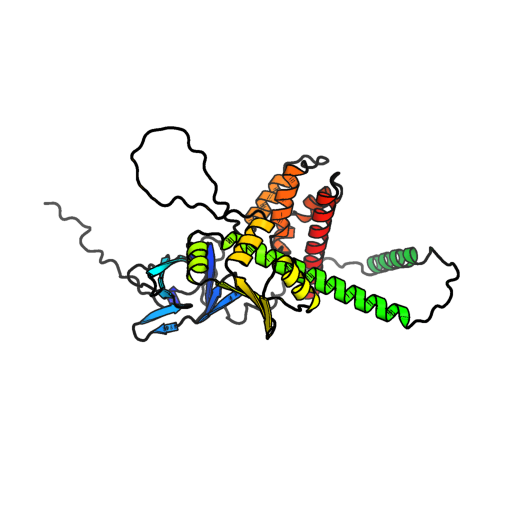LYS A 1 244 ? 21.786 9.635 11.079 1.00 86.94 244 LYS A N 1
ATOM 1937 C CA . LYS A 1 244 ? 22.752 9.201 10.054 1.00 86.94 244 LYS A CA 1
ATOM 1938 C C . LYS A 1 244 ? 22.067 8.476 8.900 1.00 86.94 244 LYS A C 1
ATOM 1940 O O . LYS A 1 244 ? 22.441 8.683 7.751 1.00 86.94 244 LYS A O 1
ATOM 1945 N N . ALA A 1 245 ? 21.063 7.646 9.186 1.00 84.56 245 ALA A N 1
ATOM 1946 C CA . ALA A 1 245 ? 20.301 6.944 8.160 1.00 84.56 245 ALA A CA 1
ATOM 1947 C C . ALA A 1 245 ? 19.488 7.914 7.287 1.00 84.56 245 ALA A C 1
ATOM 1949 O O . ALA A 1 245 ? 19.485 7.768 6.067 1.00 84.56 245 ALA A O 1
ATOM 1950 N N . LEU A 1 246 ? 18.865 8.938 7.885 1.00 82.75 246 LEU A N 1
ATOM 1951 C CA . LEU A 1 246 ? 18.198 10.010 7.138 1.00 82.75 246 LEU A CA 1
ATOM 1952 C C . LEU A 1 246 ? 19.172 10.773 6.234 1.00 82.75 246 LEU A C 1
ATOM 1954 O O . LEU A 1 246 ? 18.886 10.964 5.055 1.00 82.75 246 LEU A O 1
ATOM 1958 N N . GLU A 1 247 ? 20.331 11.166 6.765 1.00 85.44 247 GLU A N 1
ATOM 1959 C CA . GLU A 1 247 ? 21.368 11.875 6.007 1.00 85.44 247 GLU A CA 1
ATOM 1960 C C . GLU A 1 247 ? 21.916 11.015 4.856 1.00 85.44 247 GLU A C 1
ATOM 1962 O O . GLU A 1 247 ? 22.008 11.496 3.728 1.00 85.44 247 GLU A O 1
ATOM 1967 N N . LYS A 1 248 ? 22.201 9.728 5.104 1.00 85.69 248 LYS A N 1
ATOM 1968 C CA . LYS A 1 248 ? 22.681 8.772 4.088 1.00 85.69 248 LYS A CA 1
ATOM 1969 C C . LYS A 1 248 ? 21.701 8.621 2.921 1.00 85.69 248 LYS A C 1
ATOM 1971 O O . LYS A 1 248 ? 22.128 8.499 1.777 1.00 85.69 248 LYS A O 1
ATOM 1976 N N . GLU A 1 249 ? 20.402 8.646 3.205 1.00 86.62 249 GLU A N 1
ATOM 1977 C CA . GLU A 1 249 ? 19.335 8.508 2.205 1.00 86.62 249 GLU A CA 1
ATOM 1978 C C . GLU A 1 249 ? 18.855 9.857 1.639 1.00 86.62 249 GLU A C 1
ATOM 1980 O O . GLU A 1 249 ? 17.872 9.905 0.900 1.00 86.62 249 GLU A O 1
ATOM 1985 N N . ASN A 1 250 ? 19.546 10.962 1.955 1.00 84.88 250 ASN A N 1
ATOM 1986 C CA . ASN A 1 250 ? 19.178 12.325 1.557 1.00 84.88 250 ASN A CA 1
ATOM 1987 C C . ASN A 1 250 ? 17.738 12.722 1.952 1.00 84.88 250 ASN A C 1
ATOM 1989 O O . ASN A 1 250 ? 17.074 13.496 1.258 1.00 84.88 250 ASN A O 1
ATOM 1993 N N . LEU A 1 251 ? 17.246 12.212 3.083 1.00 77.19 251 LEU A N 1
ATOM 1994 C CA . LEU A 1 251 ? 15.930 12.529 3.630 1.00 77.19 251 LEU A CA 1
ATOM 1995 C C . LEU A 1 251 ? 16.046 13.671 4.650 1.00 77.19 251 LEU A C 1
ATOM 1997 O O . LEU A 1 251 ? 16.719 13.550 5.671 1.00 77.19 251 LEU A O 1
ATOM 2001 N N . GLN A 1 252 ? 15.356 14.788 4.409 1.00 77.06 252 GLN A N 1
ATOM 2002 C CA . GLN A 1 252 ? 15.317 15.923 5.341 1.00 77.06 252 GLN A CA 1
ATOM 2003 C C . GLN A 1 252 ? 14.129 15.823 6.293 1.00 77.06 252 GLN A C 1
ATOM 2005 O O . GLN A 1 252 ? 13.029 15.469 5.864 1.00 77.06 252 GLN A O 1
ATOM 2010 N N . ILE A 1 253 ? 14.340 16.169 7.572 1.00 73.31 253 ILE A N 1
ATOM 2011 C CA . ILE A 1 253 ? 13.247 16.272 8.550 1.00 73.31 253 ILE A CA 1
ATOM 2012 C C . ILE A 1 253 ? 12.213 17.252 8.020 1.00 73.31 253 ILE A C 1
ATOM 2014 O O . ILE A 1 253 ? 12.534 18.408 7.754 1.00 73.31 253 ILE A O 1
ATOM 2018 N N . ALA A 1 254 ? 10.970 16.789 7.865 1.00 69.50 254 ALA A N 1
ATOM 2019 C CA . ALA A 1 254 ? 9.899 17.629 7.365 1.00 69.50 254 ALA A CA 1
ATOM 2020 C C . ALA A 1 254 ? 9.667 18.782 8.353 1.00 69.50 254 ALA A C 1
ATOM 2022 O O . ALA A 1 254 ? 9.090 18.607 9.433 1.00 69.50 254 ALA A O 1
ATOM 2023 N N . GLU A 1 255 ? 10.131 19.978 7.990 1.00 59.47 255 GLU A N 1
ATOM 2024 C CA . GLU A 1 255 ? 9.873 21.205 8.733 1.00 59.47 255 GLU A CA 1
ATOM 2025 C C . GLU A 1 255 ? 8.405 21.608 8.555 1.00 59.47 255 GLU A C 1
ATOM 2027 O O . GLU A 1 255 ? 8.043 22.479 7.767 1.00 59.47 255 GLU A O 1
ATOM 2032 N N . GLY A 1 256 ? 7.514 20.950 9.294 1.00 49.47 256 GLY A N 1
ATOM 2033 C CA . GLY A 1 256 ? 6.147 21.428 9.449 1.00 49.47 256 GLY A CA 1
ATOM 2034 C C . GLY A 1 256 ? 6.169 22.802 10.120 1.00 49.47 256 GLY A C 1
ATOM 2035 O O . GLY A 1 256 ? 6.778 22.955 11.181 1.00 49.47 256 GLY A O 1
ATOM 2036 N N . ARG A 1 257 ? 5.508 23.799 9.514 1.00 46.00 257 ARG A N 1
ATOM 2037 C CA . ARG A 1 257 ? 5.258 25.111 10.131 1.00 46.00 257 ARG A CA 1
ATOM 2038 C C . ARG A 1 257 ? 4.603 24.901 11.499 1.00 46.00 257 ARG A C 1
ATOM 2040 O O . ARG A 1 257 ? 3.438 24.522 11.576 1.00 46.00 257 ARG A O 1
ATOM 2047 N N . SER A 1 258 ? 5.351 25.146 12.569 1.00 41.34 258 SER A N 1
ATOM 2048 C CA . SER A 1 258 ? 4.786 25.397 13.893 1.00 41.34 258 SER A CA 1
ATOM 2049 C C . SER A 1 258 ? 4.046 26.727 13.824 1.00 41.34 258 SER A C 1
ATOM 2051 O O . SER A 1 258 ? 4.623 27.722 13.390 1.00 41.34 258 SER A O 1
ATOM 2053 N N . GLY A 1 259 ? 2.763 26.720 14.176 1.00 41.69 259 GLY A N 1
ATOM 2054 C CA . GLY A 1 259 ? 1.927 27.908 14.165 1.00 41.69 259 GLY A CA 1
ATOM 2055 C C . GLY A 1 259 ? 2.429 28.961 15.145 1.00 41.69 259 GLY A C 1
ATOM 2056 O O . GLY A 1 259 ? 2.375 28.760 16.351 1.00 41.69 259 GLY A O 1
ATOM 2057 N N . GLU A 1 260 ? 2.833 30.098 14.602 1.00 37.66 260 GLU A N 1
ATOM 2058 C CA . GLU A 1 260 ? 2.452 31.393 15.146 1.00 37.66 260 GLU A CA 1
ATOM 2059 C C . GLU A 1 260 ? 1.602 32.071 14.073 1.00 37.66 260 GLU A C 1
ATOM 2061 O O . GLU A 1 260 ? 1.871 31.943 12.876 1.00 37.66 260 GLU A O 1
ATOM 2066 N N . SER A 1 261 ? 0.519 32.707 14.504 1.00 46.88 261 SER A N 1
ATOM 2067 C CA . SER A 1 261 ? -0.396 33.465 13.656 1.00 46.88 261 SER A CA 1
ATOM 2068 C C . SER A 1 261 ? 0.147 34.884 13.491 1.00 46.88 261 SER A C 1
ATOM 2070 O O . SER A 1 261 ? 0.252 35.577 14.501 1.00 46.88 261 SER A O 1
ATOM 2072 N N . PRO A 1 262 ? 0.433 35.354 12.262 1.00 42.50 262 PRO A N 1
ATOM 2073 C CA . PRO A 1 262 ? 0.419 36.784 12.003 1.00 42.50 262 PRO A CA 1
ATOM 2074 C C . PRO A 1 262 ? -0.535 37.152 10.864 1.00 42.50 262 PRO A C 1
ATOM 2076 O O . PRO A 1 262 ? -0.777 36.394 9.920 1.00 42.50 262 PRO A O 1
ATOM 2079 N N . GLU A 1 263 ? -1.079 38.353 11.003 1.00 36.84 263 GLU A N 1
ATOM 2080 C CA . GLU A 1 263 ? -1.961 39.031 10.067 1.00 36.84 263 GLU A CA 1
ATOM 2081 C C . GLU A 1 263 ? -1.371 39.134 8.646 1.00 36.84 263 GLU A C 1
ATOM 2083 O O . GLU A 1 263 ? -0.162 39.177 8.418 1.00 36.84 263 GLU A O 1
ATOM 2088 N N . VAL A 1 264 ? -2.285 39.167 7.677 1.00 40.91 264 VAL A N 1
ATOM 2089 C CA . VAL A 1 264 ? -2.074 39.333 6.228 1.00 40.91 264 VAL A CA 1
ATOM 2090 C C . VAL A 1 264 ? -1.345 40.668 5.955 1.00 40.91 264 VAL A C 1
ATOM 2092 O O . VAL A 1 264 ? -1.763 41.677 6.518 1.00 40.91 264 VAL A O 1
ATOM 2095 N N . PRO A 1 265 ? -0.295 40.725 5.095 1.00 37.78 265 PRO A N 1
ATOM 2096 C CA . PRO A 1 265 ? -0.535 41.008 3.671 1.00 37.78 265 PRO A CA 1
ATOM 2097 C C . PRO A 1 265 ? 0.353 40.284 2.627 1.00 37.78 265 PRO A C 1
ATOM 2099 O O . PRO A 1 265 ? 1.570 40.182 2.728 1.00 37.78 265 PRO A O 1
ATOM 2102 N N . SER A 1 266 ? -0.340 39.817 1.578 1.00 47.91 266 SER A N 1
ATOM 2103 C CA . SER A 1 266 ? 0.004 39.744 0.139 1.00 47.91 266 SER A CA 1
ATOM 2104 C C . SER A 1 266 ? 1.464 39.581 -0.343 1.00 47.91 266 SER A C 1
ATOM 2106 O O . SER A 1 266 ? 2.180 40.570 -0.454 1.00 47.91 266 SER A O 1
ATOM 2108 N N . SER A 1 267 ? 1.830 38.375 -0.824 1.00 30.50 267 SER A N 1
ATOM 2109 C CA . SER A 1 267 ? 2.476 38.095 -2.142 1.00 30.50 267 SER A CA 1
ATOM 2110 C C . SER A 1 267 ? 2.737 36.574 -2.341 1.00 30.50 267 SER A C 1
ATOM 2112 O O . SER A 1 267 ? 2.427 35.803 -1.430 1.00 30.50 267 SER A O 1
ATOM 2114 N N . PRO A 1 268 ? 3.140 36.066 -3.532 1.00 38.47 268 PRO A N 1
ATOM 2115 C CA . PRO A 1 268 ? 2.520 34.891 -4.131 1.00 38.47 268 PRO A CA 1
ATOM 2116 C C . PRO A 1 268 ? 3.007 33.563 -3.539 1.00 38.47 268 PRO A C 1
ATOM 2118 O O . PRO A 1 268 ? 4.193 33.292 -3.361 1.00 38.47 268 PRO A O 1
ATOM 2121 N N . ARG A 1 269 ? 2.023 32.704 -3.273 1.00 35.50 269 ARG A N 1
ATOM 2122 C CA . ARG A 1 269 ? 2.149 31.383 -2.657 1.00 35.50 269 ARG A CA 1
ATOM 2123 C C . ARG A 1 269 ? 2.910 30.412 -3.569 1.00 35.50 269 ARG A C 1
ATOM 2125 O O . ARG A 1 269 ? 2.372 29.988 -4.589 1.00 35.50 269 ARG A O 1
ATOM 2132 N N . LYS A 1 270 ? 4.093 29.951 -3.149 1.00 35.25 270 LYS A N 1
ATOM 2133 C CA . LYS A 1 270 ? 4.635 28.658 -3.598 1.00 35.25 270 LYS A CA 1
ATOM 2134 C C . LYS A 1 270 ? 4.023 27.562 -2.724 1.00 35.25 270 LYS A C 1
ATOM 2136 O O . LYS A 1 270 ? 4.264 27.512 -1.521 1.00 35.25 270 LYS A O 1
ATOM 2141 N N . ARG A 1 271 ? 3.163 26.735 -3.322 1.00 31.67 271 ARG A N 1
ATOM 2142 C CA . ARG A 1 271 ? 2.573 25.557 -2.673 1.00 31.67 271 ARG A CA 1
ATOM 2143 C C . ARG A 1 271 ? 3.682 24.518 -2.482 1.00 31.67 271 ARG A C 1
ATOM 2145 O O . ARG A 1 271 ? 4.181 23.994 -3.471 1.00 31.67 271 ARG A O 1
ATOM 2152 N N . CYS A 1 272 ? 4.051 24.214 -1.240 1.00 29.75 272 CYS A N 1
ATOM 2153 C CA . CYS A 1 272 ? 4.744 22.963 -0.937 1.00 29.75 272 CYS A CA 1
ATOM 2154 C C . CYS A 1 272 ? 3.704 21.843 -0.968 1.00 29.75 272 CYS A C 1
ATOM 2156 O O . CYS A 1 272 ? 2.811 21.792 -0.124 1.00 29.75 272 CYS A O 1
ATOM 2158 N N . LEU A 1 273 ? 3.799 20.987 -1.983 1.00 28.84 273 LEU A N 1
ATOM 2159 C CA . LEU A 1 273 ? 3.075 19.727 -2.053 1.00 28.84 273 LEU A CA 1
ATOM 2160 C C . LEU A 1 273 ? 3.716 18.768 -1.050 1.00 28.84 273 LEU A C 1
ATOM 2162 O O . LEU A 1 273 ? 4.825 18.286 -1.263 1.00 28.84 273 LEU A O 1
ATOM 2166 N N . CYS A 1 274 ? 3.013 18.480 0.039 1.00 26.73 274 CYS A N 1
ATOM 2167 C CA . CYS A 1 274 ? 3.255 17.268 0.803 1.00 26.73 274 CYS A CA 1
ATOM 2168 C C . CYS A 1 274 ? 2.852 16.103 -0.114 1.00 26.73 274 CYS A C 1
ATOM 2170 O O . CYS A 1 274 ? 1.661 15.824 -0.267 1.00 26.73 274 CYS A O 1
ATOM 2172 N N . VAL A 1 275 ? 3.817 15.486 -0.801 1.00 29.81 275 VAL A N 1
ATOM 2173 C CA . VAL A 1 275 ? 3.562 14.318 -1.654 1.00 29.81 275 VAL A CA 1
ATOM 2174 C C . VAL A 1 275 ? 3.265 13.139 -0.734 1.00 29.81 275 VAL A C 1
ATOM 2176 O O . VAL A 1 275 ? 4.158 12.459 -0.242 1.00 29.81 275 VAL A O 1
ATOM 2179 N N . SER A 1 276 ? 1.983 12.933 -0.459 1.00 36.72 276 SER A N 1
ATOM 2180 C CA . SER A 1 276 ? 1.484 11.657 0.036 1.00 36.72 276 SER A CA 1
ATOM 2181 C C . SER A 1 276 ? 1.485 10.702 -1.155 1.00 36.72 276 SER A C 1
ATOM 2183 O O . SER A 1 276 ? 0.735 10.895 -2.109 1.00 36.72 276 SER A O 1
ATOM 2185 N N . TYR A 1 277 ? 2.370 9.705 -1.143 1.00 42.16 277 TYR A N 1
ATOM 2186 C CA . TYR A 1 277 ? 2.312 8.614 -2.113 1.00 42.16 277 TYR A CA 1
ATOM 2187 C C . TYR A 1 277 ? 1.142 7.713 -1.729 1.00 42.16 277 TYR A C 1
ATOM 2189 O O . TYR A 1 277 ? 1.296 6.766 -0.964 1.00 42.16 277 TYR A O 1
ATOM 2197 N N . SER A 1 278 ? -0.050 8.043 -2.218 1.00 58.12 278 SER A N 1
ATOM 2198 C CA . SER A 1 278 ? -1.164 7.103 -2.202 1.00 58.12 278 SER A CA 1
ATOM 2199 C C . SER A 1 278 ? -0.783 5.894 -3.053 1.00 58.12 278 SER A C 1
ATOM 2201 O O . SER A 1 278 ? -0.223 6.060 -4.143 1.00 58.12 278 SER A O 1
ATOM 2203 N N . SER A 1 279 ? -1.077 4.688 -2.568 1.00 74.75 279 SER A N 1
ATOM 2204 C CA . SER A 1 279 ? -0.957 3.474 -3.376 1.00 74.75 279 SER A CA 1
ATOM 2205 C C . SER A 1 279 ? -1.691 3.673 -4.708 1.00 74.75 279 SER A C 1
ATOM 2207 O O . SER A 1 279 ? -2.817 4.179 -4.689 1.00 74.75 279 SER A O 1
ATOM 2209 N N . PRO A 1 280 ? -1.077 3.341 -5.861 1.00 84.81 280 PRO A N 1
ATOM 2210 C CA . PRO A 1 280 ? -1.738 3.521 -7.145 1.00 84.81 280 PRO A CA 1
ATOM 2211 C C . PRO A 1 280 ? -3.060 2.753 -7.179 1.00 84.81 280 PRO A C 1
ATOM 2213 O O . PRO A 1 280 ? -3.146 1.630 -6.686 1.00 84.81 280 PRO A O 1
ATOM 2216 N N . THR A 1 281 ? -4.091 3.350 -7.763 1.00 90.56 281 THR A N 1
ATOM 2217 C CA . THR A 1 281 ? -5.396 2.708 -7.962 1.00 90.56 281 THR A CA 1
ATOM 2218 C C . THR A 1 281 ? -5.525 2.152 -9.384 1.00 90.56 281 THR A C 1
ATOM 2220 O O . THR A 1 281 ? -4.769 2.539 -10.280 1.00 90.56 281 THR A O 1
ATOM 2223 N N . LYS A 1 282 ? -6.536 1.303 -9.646 1.00 88.69 282 LYS A N 1
ATOM 2224 C CA . LYS A 1 282 ? -6.887 0.872 -11.021 1.00 88.69 282 LYS A CA 1
ATOM 2225 C C . LYS A 1 282 ? -7.121 2.082 -11.939 1.00 88.69 282 LYS A C 1
ATOM 2227 O O . LYS A 1 282 ? -6.715 2.077 -13.101 1.00 88.69 282 LYS A O 1
ATOM 2232 N N . GLY A 1 283 ? -7.712 3.151 -11.397 1.00 89.81 283 GLY A N 1
ATOM 2233 C CA . GLY A 1 283 ? -7.902 4.419 -12.100 1.00 89.81 283 GLY A CA 1
ATOM 2234 C C . GLY A 1 283 ? -6.585 5.086 -12.500 1.00 89.81 283 GLY A C 1
ATOM 2235 O O . GLY A 1 283 ? -6.486 5.627 -13.599 1.00 89.81 283 GLY A O 1
ATOM 2236 N N . ASP A 1 284 ? -5.549 5.004 -11.666 1.00 90.31 284 ASP A N 1
ATOM 2237 C CA . ASP A 1 284 ? -4.229 5.556 -11.989 1.00 90.31 284 ASP A CA 1
ATOM 2238 C C . ASP A 1 284 ? -3.523 4.743 -13.074 1.00 90.31 284 ASP A C 1
ATOM 2240 O O . ASP A 1 284 ? -2.938 5.329 -13.982 1.00 90.31 284 ASP A O 1
ATOM 2244 N N . VAL A 1 285 ? -3.670 3.413 -13.073 1.00 93.00 285 VAL A N 1
ATOM 2245 C CA . VAL A 1 285 ? -3.216 2.567 -14.193 1.00 93.00 285 VAL A CA 1
ATOM 2246 C C . VAL A 1 285 ? -3.931 2.950 -15.489 1.00 93.00 285 VAL A C 1
ATOM 2248 O O . VAL A 1 285 ? -3.292 3.055 -16.534 1.00 93.00 285 VAL A O 1
ATOM 2251 N N . GLY A 1 286 ? -5.240 3.215 -15.428 1.00 90.88 286 GLY A N 1
ATOM 2252 C CA . GLY A 1 286 ? -6.020 3.703 -16.566 1.00 90.88 286 GLY A CA 1
ATOM 2253 C C . GLY A 1 286 ? -5.522 5.050 -17.102 1.00 90.88 286 GLY A C 1
ATOM 2254 O O . GLY A 1 286 ? -5.365 5.203 -18.313 1.00 90.88 286 GLY A O 1
ATOM 2255 N N . LYS A 1 287 ? -5.201 6.004 -16.217 1.00 93.19 287 LYS A N 1
ATOM 2256 C CA . LYS A 1 287 ? -4.610 7.301 -16.599 1.00 93.19 287 LYS A CA 1
ATOM 2257 C C . LYS A 1 287 ? -3.245 7.123 -17.257 1.00 93.19 287 LYS A C 1
ATOM 2259 O O . LYS A 1 287 ? -3.019 7.689 -18.322 1.00 93.19 287 LYS A O 1
ATOM 2264 N N . VAL A 1 288 ? -2.376 6.291 -16.677 1.00 94.69 288 VAL A N 1
ATOM 2265 C CA . VAL A 1 288 ? -1.066 5.972 -17.264 1.00 94.69 288 VAL A CA 1
ATOM 2266 C C . VAL A 1 288 ? -1.242 5.321 -18.639 1.00 94.69 288 VAL A C 1
ATOM 2268 O O . VAL A 1 288 ? -0.571 5.703 -19.593 1.00 94.69 288 VAL A O 1
ATOM 2271 N N . ALA A 1 289 ? -2.175 4.376 -18.783 1.00 92.75 289 ALA A N 1
ATOM 2272 C CA . ALA A 1 289 ? -2.467 3.740 -20.066 1.00 92.75 289 ALA A CA 1
ATOM 2273 C C . ALA A 1 289 ? -2.943 4.747 -21.121 1.00 92.75 289 ALA A C 1
ATOM 2275 O O . ALA A 1 289 ? -2.521 4.664 -22.274 1.00 92.75 289 ALA A O 1
ATOM 2276 N N . ALA A 1 290 ? -3.790 5.704 -20.733 1.00 91.81 290 ALA A N 1
ATOM 2277 C CA . ALA A 1 290 ? -4.235 6.777 -21.613 1.00 91.81 290 ALA A CA 1
ATOM 2278 C C . ALA A 1 290 ? -3.064 7.677 -22.029 1.00 91.81 290 ALA A C 1
ATOM 2280 O O . ALA A 1 290 ? -2.870 7.904 -23.219 1.00 91.81 290 ALA A O 1
ATOM 2281 N N . GLU A 1 291 ? -2.237 8.114 -21.079 1.00 92.56 291 GLU A N 1
ATOM 2282 C CA . GLU A 1 291 ? -1.085 8.985 -21.332 1.00 92.56 291 GLU A CA 1
ATOM 2283 C C . GLU A 1 291 ? -0.054 8.333 -22.265 1.00 92.56 291 GLU A C 1
ATOM 2285 O O . GLU A 1 291 ? 0.389 8.945 -23.236 1.00 92.56 291 GLU A O 1
ATOM 2290 N N . LEU A 1 292 ? 0.251 7.050 -22.056 1.00 91.00 292 LEU A N 1
ATOM 2291 C CA . LEU A 1 292 ? 1.142 6.288 -22.936 1.00 91.00 292 LEU A CA 1
ATOM 2292 C C . LEU A 1 292 ? 0.536 5.993 -24.322 1.00 91.00 292 LEU A C 1
ATOM 2294 O O . LEU A 1 292 ? 1.271 5.667 -25.259 1.00 91.00 292 LEU A O 1
ATOM 2298 N N . ASN A 1 293 ? -0.789 6.075 -24.468 1.00 88.38 293 ASN A N 1
ATOM 2299 C CA . ASN A 1 293 ? -1.489 5.925 -25.747 1.00 88.38 293 ASN A CA 1
ATOM 2300 C C . ASN A 1 293 ? -1.638 7.236 -26.524 1.00 88.38 293 ASN A C 1
ATOM 2302 O O . ASN A 1 293 ? -1.861 7.175 -27.729 1.00 88.38 293 ASN A O 1
ATOM 2306 N N . LEU A 1 294 ? -1.508 8.400 -25.878 1.00 87.50 294 LEU A N 1
ATOM 2307 C CA . LEU A 1 294 ? -1.554 9.698 -26.566 1.00 87.50 294 LEU A CA 1
ATOM 2308 C C . LEU A 1 294 ? -0.374 9.895 -27.525 1.00 87.50 294 LEU A C 1
ATOM 2310 O O . LEU A 1 294 ? -0.428 10.754 -28.404 1.00 87.50 294 LEU A O 1
ATOM 2314 N N . VAL A 1 295 ? 0.686 9.099 -27.377 1.00 85.19 295 VAL A N 1
ATOM 2315 C CA . VAL A 1 295 ? 1.824 9.126 -28.291 1.00 85.19 295 VAL A CA 1
ATOM 2316 C C . VAL A 1 295 ? 1.463 8.420 -29.601 1.00 85.19 295 VAL A C 1
ATOM 2318 O O . VAL A 1 295 ? 1.043 7.255 -29.556 1.00 85.19 295 VAL A O 1
ATOM 2321 N N . PRO A 1 296 ? 1.647 9.082 -30.762 1.00 83.38 296 PRO A N 1
ATOM 2322 C CA . PRO A 1 296 ? 1.402 8.482 -32.069 1.00 83.38 296 PRO A CA 1
ATOM 2323 C C . PRO A 1 296 ? 2.114 7.136 -32.237 1.00 83.38 296 PRO A C 1
ATOM 2325 O O . PRO A 1 296 ? 3.187 6.896 -31.677 1.00 83.38 296 PRO A O 1
ATOM 2328 N N . GLU A 1 297 ? 1.523 6.229 -33.018 1.00 77.00 297 GLU A N 1
ATOM 2329 C CA . GLU A 1 297 ? 2.155 4.939 -33.288 1.00 77.00 297 GLU A CA 1
ATOM 2330 C C . GLU A 1 297 ? 3.526 5.132 -33.955 1.00 77.00 297 GLU A C 1
ATOM 2332 O O . GLU A 1 297 ? 3.634 5.729 -35.022 1.00 77.00 297 GLU A O 1
ATOM 2337 N N . GLY A 1 298 ? 4.576 4.611 -33.314 1.00 76.94 298 GLY A N 1
ATOM 2338 C CA . GLY A 1 298 ? 5.958 4.692 -33.800 1.00 76.94 298 GLY A CA 1
ATOM 2339 C C . GLY A 1 298 ? 6.836 5.682 -33.036 1.00 76.94 298 GLY A C 1
ATOM 2340 O O . GLY A 1 298 ? 8.055 5.556 -33.094 1.00 76.94 298 GLY A O 1
ATOM 2341 N N . THR A 1 299 ? 6.248 6.592 -32.259 1.00 85.81 299 THR A N 1
ATOM 2342 C CA . THR A 1 299 ? 6.982 7.485 -31.355 1.00 85.81 299 THR A CA 1
ATOM 2343 C C . THR A 1 299 ? 6.945 6.962 -29.919 1.00 85.81 299 THR A C 1
ATOM 2345 O O . THR A 1 299 ? 5.989 6.307 -29.497 1.00 85.81 299 THR A O 1
ATOM 2348 N N . LEU A 1 300 ? 8.009 7.223 -29.158 1.00 90.69 300 LEU A N 1
ATOM 2349 C CA . LEU A 1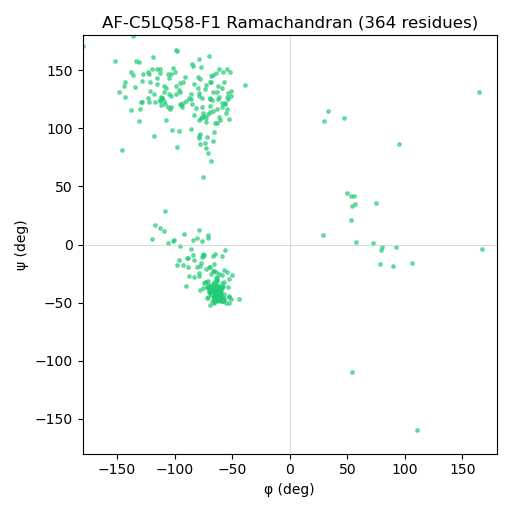 300 ? 8.109 6.895 -27.734 1.00 90.69 300 LEU A CA 1
ATOM 2350 C C . LEU A 1 300 ? 8.212 8.189 -26.919 1.00 90.69 300 LEU A C 1
ATOM 2352 O O . LEU A 1 300 ? 8.706 9.201 -27.412 1.00 90.69 300 LEU A O 1
ATOM 2356 N N . LEU A 1 301 ? 7.721 8.158 -25.678 1.00 90.56 301 LEU A N 1
ATOM 2357 C CA . LEU A 1 301 ? 7.928 9.261 -24.734 1.00 90.56 301 LEU A CA 1
ATOM 2358 C C . LEU A 1 301 ? 9.404 9.370 -24.362 1.00 90.56 301 LEU A C 1
ATOM 2360 O O . LEU A 1 301 ? 10.066 8.353 -24.198 1.00 90.56 301 LEU A O 1
ATOM 2364 N N . GLU A 1 302 ? 9.859 10.598 -24.136 1.00 91.25 302 GLU A N 1
ATOM 2365 C CA . GLU A 1 302 ? 11.178 10.892 -23.578 1.00 91.25 302 GLU A CA 1
ATOM 2366 C C . GLU A 1 302 ? 11.369 10.222 -22.208 1.00 91.25 302 GLU A C 1
ATOM 2368 O O . GLU A 1 302 ? 10.424 10.111 -21.416 1.00 91.25 302 GLU A O 1
ATOM 2373 N N . THR A 1 303 ? 12.616 9.847 -21.905 1.00 90.62 303 THR A N 1
ATOM 2374 C CA . THR A 1 303 ? 13.035 9.198 -20.653 1.00 90.62 303 THR A CA 1
ATOM 2375 C C . THR A 1 303 ? 12.427 9.840 -19.403 1.00 90.62 303 THR A C 1
ATOM 2377 O O . THR A 1 303 ? 11.906 9.137 -18.533 1.00 90.62 303 THR A O 1
ATOM 2380 N N . GLU A 1 304 ? 12.466 11.171 -19.312 1.00 87.62 304 GLU A N 1
ATOM 2381 C CA . GLU A 1 304 ? 12.005 11.914 -18.133 1.00 87.62 304 GLU A CA 1
ATOM 2382 C C . GLU A 1 304 ? 10.503 11.751 -17.873 1.00 87.62 304 GLU A C 1
ATOM 2384 O O . GLU A 1 304 ? 10.062 11.792 -16.725 1.00 87.62 304 GLU A O 1
ATOM 2389 N N . LYS A 1 305 ? 9.715 11.514 -18.927 1.00 91.50 305 LYS A N 1
ATOM 2390 C CA . LYS A 1 305 ? 8.260 11.342 -18.838 1.00 91.50 305 LYS A CA 1
ATOM 2391 C C . LYS A 1 305 ? 7.874 9.884 -18.625 1.00 91.50 305 LYS A C 1
ATOM 2393 O O . LYS A 1 305 ? 6.936 9.602 -17.891 1.00 91.50 305 LYS A O 1
ATOM 2398 N N . ILE A 1 306 ? 8.600 8.941 -19.226 1.00 94.25 306 ILE A N 1
ATOM 2399 C CA . ILE A 1 306 ? 8.258 7.515 -19.133 1.00 94.25 306 ILE A CA 1
ATOM 2400 C C . ILE A 1 306 ? 8.660 6.881 -17.796 1.00 94.25 306 ILE A C 1
ATOM 2402 O O . ILE A 1 306 ? 7.896 6.087 -17.249 1.00 94.25 306 ILE A O 1
ATOM 2406 N N . LYS A 1 307 ? 9.823 7.237 -17.232 1.00 90.94 307 LYS A N 1
ATOM 2407 C CA . LYS A 1 307 ? 10.308 6.683 -15.954 1.00 90.94 307 LYS A CA 1
ATOM 2408 C C . LYS A 1 307 ? 9.293 6.799 -14.805 1.00 90.94 307 LYS A C 1
ATOM 2410 O O . LYS A 1 307 ? 9.010 5.771 -14.182 1.00 90.94 307 LYS A O 1
ATOM 2415 N N . PRO A 1 308 ? 8.690 7.973 -14.522 1.00 91.25 308 PRO A N 1
ATOM 2416 C CA . PRO A 1 308 ? 7.707 8.076 -13.445 1.00 91.25 308 PRO A CA 1
ATOM 2417 C C . PRO A 1 308 ? 6.455 7.231 -13.714 1.00 91.25 308 PRO A C 1
ATOM 2419 O O . PRO A 1 308 ? 5.935 6.616 -12.784 1.00 91.25 308 PRO A O 1
ATOM 2422 N N . LEU A 1 309 ? 6.012 7.130 -14.972 1.00 95.12 309 LEU A N 1
ATOM 2423 C CA . LEU A 1 309 ? 4.854 6.320 -15.361 1.00 95.12 309 LEU A CA 1
ATOM 2424 C C . LEU A 1 309 ? 5.112 4.823 -15.150 1.00 95.12 309 LEU A C 1
ATOM 2426 O O . LEU A 1 309 ? 4.283 4.136 -14.554 1.00 95.12 309 LEU A O 1
ATOM 2430 N N . LEU A 1 310 ? 6.283 4.319 -15.555 1.00 95.38 310 LEU A N 1
ATOM 2431 C CA . LEU A 1 310 ? 6.682 2.934 -15.275 1.00 95.38 310 LEU A CA 1
ATOM 2432 C C . LEU A 1 310 ? 6.792 2.673 -13.767 1.00 95.38 310 LEU A C 1
ATOM 2434 O O . LEU A 1 310 ? 6.385 1.610 -13.307 1.00 95.38 310 LEU A O 1
ATOM 2438 N N . GLY A 1 311 ? 7.256 3.654 -12.989 1.00 91.12 311 GLY A N 1
ATOM 2439 C CA . GLY A 1 311 ? 7.302 3.563 -11.529 1.00 91.12 311 GLY A CA 1
ATOM 2440 C C . GLY A 1 311 ? 5.921 3.449 -10.873 1.00 91.12 311 GLY A C 1
ATOM 2441 O O . GLY A 1 311 ? 5.776 2.743 -9.877 1.00 91.12 311 GLY A O 1
ATOM 2442 N N . VAL A 1 312 ? 4.886 4.098 -11.421 1.00 91.75 312 VAL A N 1
ATOM 2443 C CA . VAL A 1 312 ? 3.496 3.902 -10.961 1.00 91.75 312 VAL A CA 1
ATOM 2444 C C . VAL A 1 312 ? 3.039 2.473 -11.251 1.00 91.75 312 VAL A C 1
ATOM 2446 O O . VAL A 1 312 ? 2.480 1.823 -10.370 1.00 91.75 312 VAL A O 1
ATOM 2449 N N . LEU A 1 313 ? 3.314 1.975 -12.459 1.00 95.19 313 LEU A N 1
ATOM 2450 C CA . LEU A 1 313 ? 2.925 0.628 -12.882 1.00 95.19 313 LEU A CA 1
ATOM 2451 C C . LEU A 1 313 ? 3.636 -0.475 -12.090 1.00 95.19 313 LEU A C 1
ATOM 2453 O O . LEU A 1 313 ? 3.041 -1.524 -11.867 1.00 95.19 313 LEU A O 1
ATOM 2457 N N . ASP A 1 314 ? 4.878 -0.248 -11.658 1.00 93.06 314 ASP A N 1
ATOM 2458 C CA . ASP A 1 314 ? 5.640 -1.224 -10.870 1.00 93.06 314 ASP A CA 1
ATOM 2459 C C . ASP A 1 314 ? 5.144 -1.354 -9.428 1.00 93.06 314 ASP A C 1
ATOM 2461 O O . ASP A 1 314 ? 5.180 -2.441 -8.853 1.00 93.06 314 ASP A O 1
ATOM 2465 N N . ARG A 1 315 ? 4.632 -0.257 -8.857 1.00 90.00 315 ARG A N 1
ATOM 2466 C CA . ARG A 1 315 ? 4.049 -0.241 -7.508 1.00 90.00 315 ARG A CA 1
ATOM 2467 C C . ARG A 1 315 ? 2.633 -0.811 -7.451 1.00 90.00 315 ARG A C 1
ATOM 2469 O O . ARG A 1 315 ? 2.160 -1.130 -6.364 1.00 90.00 315 ARG A O 1
ATOM 2476 N N . TYR A 1 316 ? 1.944 -0.905 -8.585 1.00 91.50 316 TYR A N 1
ATOM 2477 C CA . TYR A 1 316 ? 0.588 -1.435 -8.636 1.00 91.50 316 TYR A CA 1
ATOM 2478 C C . TYR A 1 316 ? 0.589 -2.963 -8.751 1.00 91.50 316 TYR A C 1
ATOM 2480 O O . TYR A 1 316 ? 1.179 -3.529 -9.675 1.00 91.50 316 TYR A O 1
ATOM 2488 N N . VAL A 1 317 ? -0.112 -3.641 -7.837 1.00 89.06 317 VAL A N 1
ATOM 2489 C CA . VAL A 1 317 ? -0.320 -5.093 -7.915 1.00 89.06 317 VAL A CA 1
ATOM 2490 C C . VAL A 1 317 ? -1.317 -5.376 -9.030 1.00 89.06 317 VAL A C 1
ATOM 2492 O O . VAL A 1 317 ? -2.507 -5.109 -8.910 1.00 89.06 317 VAL A O 1
ATOM 2495 N N . MET A 1 318 ? -0.800 -5.882 -10.143 1.00 91.56 318 MET A N 1
ATOM 2496 C CA . MET A 1 318 ? -1.559 -6.019 -11.374 1.00 91.56 318 MET A CA 1
ATOM 2497 C C . MET A 1 318 ? -2.321 -7.348 -11.430 1.00 91.56 318 MET A C 1
ATOM 2499 O O . MET A 1 318 ? -1.706 -8.411 -11.350 1.00 91.56 318 MET A O 1
ATOM 2503 N N . ASP A 1 319 ? -3.632 -7.290 -11.656 1.00 92.88 319 ASP A N 1
ATOM 2504 C CA . ASP A 1 319 ? -4.476 -8.455 -11.930 1.00 92.88 319 ASP A CA 1
ATOM 2505 C C . ASP A 1 319 ? -4.738 -8.649 -13.447 1.00 92.88 319 ASP A C 1
ATOM 2507 O O . ASP A 1 319 ? -4.443 -7.787 -14.287 1.00 92.88 319 ASP A O 1
ATOM 2511 N N . VAL A 1 320 ? -5.274 -9.818 -13.821 1.00 92.81 320 VAL A N 1
ATOM 2512 C CA . VAL A 1 320 ? -5.548 -10.179 -15.227 1.00 92.81 320 VAL A CA 1
ATOM 2513 C C . VAL A 1 320 ? -6.639 -9.310 -15.857 1.00 92.81 320 VAL A C 1
ATOM 2515 O O . VAL A 1 320 ? -6.562 -9.009 -17.052 1.00 92.81 320 VAL A O 1
ATOM 2518 N N . GLU A 1 321 ? -7.652 -8.919 -15.089 1.00 91.88 321 GLU A N 1
ATOM 2519 C CA . GLU A 1 321 ? -8.776 -8.109 -15.560 1.00 91.88 321 GLU A CA 1
ATOM 2520 C C . GLU A 1 321 ? -8.296 -6.697 -15.908 1.00 91.88 321 GLU A C 1
ATOM 2522 O O . GLU A 1 321 ? -8.469 -6.238 -17.033 1.00 91.88 321 GLU A O 1
ATOM 2527 N N . THR A 1 322 ? -7.540 -6.066 -15.016 1.00 92.69 322 THR A N 1
ATOM 2528 C CA . THR A 1 322 ? -6.913 -4.762 -15.215 1.00 92.69 322 THR A CA 1
ATOM 2529 C C . THR A 1 322 ? -5.957 -4.766 -16.410 1.00 92.69 322 THR A C 1
ATOM 2531 O O . THR A 1 322 ? -5.992 -3.838 -17.224 1.00 92.69 322 THR A O 1
ATOM 2534 N N . LEU A 1 323 ? -5.145 -5.816 -16.599 1.00 93.12 323 LEU A N 1
ATOM 2535 C CA . LEU A 1 323 ? -4.293 -5.958 -17.792 1.00 93.12 323 LEU A CA 1
ATOM 2536 C C . LEU A 1 323 ? -5.101 -6.058 -19.089 1.00 93.12 323 LEU A C 1
ATOM 2538 O O . LEU A 1 323 ? -4.665 -5.542 -20.126 1.00 93.12 323 LEU A O 1
ATOM 2542 N N . ARG A 1 324 ? -6.246 -6.745 -19.046 1.00 91.75 324 ARG A N 1
ATOM 2543 C CA . ARG A 1 324 ? -7.143 -6.933 -20.190 1.00 91.75 324 ARG A CA 1
ATOM 2544 C C . ARG A 1 324 ? -7.877 -5.639 -20.539 1.00 91.75 324 ARG A C 1
ATOM 2546 O O . ARG A 1 324 ? -7.891 -5.268 -21.714 1.00 91.75 324 ARG A O 1
ATOM 2553 N N . ASP A 1 325 ? -8.415 -4.953 -19.537 1.00 92.06 325 ASP A N 1
ATOM 2554 C CA . ASP A 1 325 ? -9.201 -3.726 -19.678 1.00 92.06 325 ASP A CA 1
ATOM 2555 C C . ASP A 1 325 ? -8.345 -2.576 -20.209 1.00 92.06 325 ASP A C 1
ATOM 2557 O O . ASP A 1 325 ? -8.679 -1.927 -21.201 1.00 92.06 325 ASP A O 1
ATOM 2561 N N . THR A 1 326 ? -7.194 -2.349 -19.576 1.00 92.94 326 THR A N 1
ATOM 2562 C CA . THR A 1 326 ? -6.328 -1.200 -19.883 1.00 92.94 326 THR A CA 1
ATOM 2563 C C . THR A 1 326 ? -5.451 -1.428 -21.109 1.00 92.94 326 THR A C 1
ATOM 2565 O O . THR A 1 326 ? -4.917 -0.477 -21.680 1.00 92.94 326 THR A O 1
ATOM 2568 N N . LYS A 1 327 ? -5.252 -2.693 -21.513 1.00 93.75 327 LYS A N 1
ATOM 2569 C CA . LYS A 1 327 ? -4.312 -3.109 -22.569 1.00 93.75 327 LYS A CA 1
ATOM 2570 C C . LYS A 1 327 ? -2.881 -2.591 -22.347 1.00 93.75 327 LYS A C 1
ATOM 2572 O O . LYS A 1 327 ? -2.077 -2.576 -23.285 1.00 93.75 327 LYS A O 1
ATOM 2577 N N . ILE A 1 328 ? -2.532 -2.231 -21.107 1.00 94.69 328 ILE A N 1
ATOM 2578 C CA . ILE A 1 328 ? -1.256 -1.599 -20.743 1.00 94.69 328 ILE A CA 1
ATOM 2579 C C . ILE A 1 328 ? -0.046 -2.460 -21.125 1.00 94.69 328 ILE A C 1
ATOM 2581 O O . ILE A 1 328 ? 0.973 -1.942 -21.579 1.00 94.69 328 ILE A O 1
ATOM 2585 N N . GLY A 1 329 ? -0.183 -3.789 -21.074 1.00 93.75 329 GLY A N 1
ATOM 2586 C CA . GLY A 1 329 ? 0.869 -4.725 -21.480 1.00 93.75 329 GLY A CA 1
ATOM 2587 C C . GLY A 1 329 ? 1.317 -4.565 -22.938 1.00 93.75 329 GLY A C 1
ATOM 2588 O O . GLY A 1 329 ? 2.508 -4.673 -23.232 1.00 93.75 329 GLY A O 1
ATOM 2589 N N . ARG A 1 330 ? 0.394 -4.260 -23.864 1.00 92.69 330 ARG A N 1
ATOM 2590 C CA . ARG A 1 330 ? 0.740 -4.012 -25.277 1.00 92.69 330 ARG A CA 1
ATOM 2591 C C . ARG A 1 330 ? 1.500 -2.698 -25.434 1.00 92.69 330 ARG A C 1
ATOM 2593 O O . ARG A 1 330 ? 2.423 -2.623 -26.241 1.00 92.69 330 ARG A O 1
ATOM 2600 N N . ILE A 1 331 ? 1.118 -1.694 -24.652 1.00 93.00 331 ILE A N 1
ATOM 2601 C CA . ILE A 1 331 ? 1.689 -0.350 -24.689 1.00 93.00 331 ILE A CA 1
ATOM 2602 C C . ILE A 1 331 ? 3.123 -0.376 -24.154 1.00 93.00 331 ILE A C 1
ATOM 2604 O O . ILE A 1 331 ? 4.043 0.026 -24.864 1.00 93.00 331 ILE A O 1
ATOM 2608 N N . VAL A 1 332 ? 3.332 -0.942 -22.960 1.00 95.38 332 VAL A N 1
ATOM 2609 C CA . VAL A 1 332 ? 4.651 -1.053 -22.306 1.00 95.38 332 VAL A CA 1
ATOM 2610 C C . VAL A 1 332 ? 5.617 -1.924 -23.112 1.00 95.38 332 VAL A C 1
ATOM 2612 O O . VAL A 1 332 ? 6.813 -1.650 -23.157 1.00 95.38 332 VAL A O 1
ATOM 2615 N N . ARG A 1 333 ? 5.117 -2.914 -23.866 1.00 95.38 333 ARG A N 1
ATOM 2616 C CA . ARG A 1 333 ? 5.947 -3.700 -24.795 1.00 95.38 333 ARG A CA 1
ATOM 2617 C C . ARG A 1 333 ? 6.633 -2.860 -25.872 1.00 95.38 333 ARG A C 1
ATOM 2619 O O . ARG A 1 333 ? 7.695 -3.258 -26.335 1.00 95.38 333 ARG A O 1
ATOM 2626 N N . ARG A 1 334 ? 6.086 -1.704 -26.259 1.00 94.19 334 ARG A N 1
ATOM 2627 C CA . ARG A 1 334 ? 6.766 -0.792 -27.198 1.00 94.19 334 ARG A CA 1
ATOM 2628 C C . ARG A 1 334 ? 8.032 -0.194 -26.575 1.00 94.19 334 ARG A C 1
ATOM 2630 O O . ARG A 1 334 ? 9.063 -0.118 -27.235 1.00 94.19 334 ARG A O 1
ATOM 2637 N N . TYR A 1 335 ? 7.979 0.113 -25.281 1.00 94.38 335 TYR A N 1
ATOM 2638 C CA . TYR A 1 335 ? 9.083 0.696 -24.517 1.00 94.38 335 TYR A CA 1
ATOM 2639 C C . TYR A 1 335 ? 10.194 -0.304 -24.170 1.00 94.38 335 TYR A C 1
ATOM 2641 O O . TYR A 1 335 ? 11.288 0.103 -23.792 1.00 94.38 335 TYR A O 1
ATOM 2649 N N . SER A 1 336 ? 10.010 -1.608 -24.417 1.00 93.75 336 SER A N 1
ATOM 2650 C CA . SER A 1 336 ? 11.117 -2.574 -24.315 1.00 93.75 336 SER A CA 1
ATOM 2651 C C . SER A 1 336 ? 12.205 -2.371 -25.382 1.00 93.75 336 SER A C 1
ATOM 2653 O O . SER A 1 336 ? 13.229 -3.052 -25.332 1.00 93.75 336 SER A O 1
ATOM 2655 N N . ARG A 1 337 ? 11.946 -1.513 -26.380 1.00 93.25 337 ARG A N 1
ATOM 2656 C CA . ARG A 1 337 ? 12.864 -1.108 -27.458 1.00 93.25 337 ARG A CA 1
ATOM 2657 C C . ARG A 1 337 ? 13.274 0.370 -27.354 1.00 93.25 337 ARG A C 1
ATOM 2659 O O . ARG A 1 337 ? 13.757 0.925 -28.331 1.00 93.25 337 ARG A O 1
ATOM 2666 N N . HIS A 1 338 ? 13.021 1.009 -26.213 1.00 95.31 338 HIS A N 1
ATOM 2667 C CA . HIS A 1 338 ? 13.376 2.407 -25.969 1.00 95.31 338 HIS A CA 1
ATOM 2668 C C . HIS A 1 338 ? 14.897 2.627 -26.050 1.00 95.31 338 HIS A C 1
ATOM 2670 O O . HIS A 1 338 ? 15.645 1.703 -25.765 1.00 95.31 338 HIS A O 1
ATOM 2676 N N . GLU A 1 339 ? 15.376 3.811 -26.427 1.00 94.75 339 GLU A N 1
ATOM 2677 C CA . GLU A 1 339 ? 16.824 4.068 -26.568 1.00 94.75 339 GLU A CA 1
ATOM 2678 C C . GLU A 1 339 ? 17.566 3.998 -25.223 1.00 94.75 339 GLU A C 1
ATOM 2680 O O . GLU A 1 339 ? 18.654 3.436 -25.141 1.00 94.75 339 GLU A O 1
ATOM 2685 N N . ASP A 1 340 ? 16.941 4.504 -24.156 1.00 95.12 340 ASP A N 1
ATOM 2686 C CA . ASP A 1 340 ? 17.444 4.407 -22.779 1.00 95.12 340 ASP A CA 1
ATOM 2687 C C . ASP A 1 340 ? 17.388 2.954 -22.235 1.00 95.12 340 ASP A C 1
ATOM 2689 O O . ASP A 1 340 ? 16.284 2.398 -22.112 1.00 95.12 340 ASP A O 1
ATOM 2693 N N . PRO A 1 341 ? 18.538 2.350 -21.858 1.00 95.38 341 PRO A N 1
ATOM 2694 C CA . PRO A 1 341 ? 18.611 1.004 -21.287 1.00 95.38 341 PRO A CA 1
ATOM 2695 C C . PRO A 1 341 ? 17.790 0.811 -20.008 1.00 95.38 341 PRO A C 1
ATOM 2697 O O . PRO A 1 341 ? 17.194 -0.252 -19.832 1.00 95.38 341 PRO A O 1
ATOM 2700 N N . GLU A 1 342 ? 17.694 1.823 -19.143 1.00 92.44 342 GLU A N 1
ATOM 2701 C CA . GLU A 1 342 ? 16.942 1.724 -17.885 1.00 92.44 342 GLU A CA 1
ATOM 2702 C C . GLU A 1 342 ? 15.441 1.576 -18.159 1.00 92.44 342 GLU A C 1
ATOM 2704 O O . GLU A 1 342 ? 14.745 0.772 -17.536 1.00 92.44 342 GLU A O 1
ATOM 2709 N N . VAL A 1 343 ? 14.936 2.312 -19.154 1.00 95.25 343 VAL A N 1
ATOM 2710 C CA . VAL A 1 343 ? 13.537 2.219 -19.595 1.00 95.25 343 VAL A CA 1
ATOM 2711 C C . VAL A 1 343 ? 13.269 0.857 -20.234 1.00 95.25 343 VAL A C 1
ATOM 2713 O O . VAL A 1 343 ? 12.210 0.264 -19.993 1.00 95.25 343 VAL A O 1
ATOM 2716 N N . GLN A 1 344 ? 14.221 0.326 -21.012 1.00 97.00 344 GLN A N 1
ATOM 2717 C CA . GLN A 1 344 ? 14.098 -1.018 -21.576 1.00 97.00 344 GLN A CA 1
ATOM 2718 C C . GLN A 1 344 ? 14.012 -2.085 -20.485 1.00 97.00 344 GLN A C 1
ATOM 2720 O O . GLN A 1 344 ? 13.157 -2.971 -20.568 1.00 97.00 344 GLN A O 1
ATOM 2725 N N . GLU A 1 345 ? 14.905 -2.027 -19.497 1.00 96.44 345 GLU A N 1
ATOM 2726 C CA . GLU A 1 345 ? 14.982 -3.003 -18.414 1.00 96.44 345 GLU A CA 1
ATOM 2727 C C . GLU A 1 345 ? 13.722 -2.962 -17.549 1.00 96.44 345 GLU A C 1
ATOM 2729 O O . GLU A 1 345 ? 13.070 -3.996 -17.379 1.00 96.44 345 GLU A O 1
ATOM 2734 N N . ALA A 1 346 ? 13.295 -1.769 -17.121 1.00 94.94 346 ALA A N 1
ATOM 2735 C CA . ALA A 1 346 ? 12.057 -1.583 -16.368 1.00 94.94 346 ALA A CA 1
ATOM 2736 C C . ALA A 1 346 ? 10.838 -2.125 -17.135 1.00 94.94 346 ALA A C 1
ATOM 2738 O O . ALA A 1 346 ? 10.032 -2.888 -16.594 1.00 94.94 346 ALA A O 1
ATOM 2739 N N . SER A 1 347 ? 10.734 -1.816 -18.432 1.00 97.06 347 SER A N 1
ATOM 2740 C CA . SER A 1 347 ? 9.636 -2.301 -19.279 1.00 97.06 347 SER A CA 1
ATOM 2741 C C . SER A 1 347 ? 9.646 -3.826 -19.424 1.00 97.06 347 SER A C 1
ATOM 2743 O O . SER A 1 347 ? 8.597 -4.467 -19.335 1.00 97.06 347 SER A O 1
ATOM 2745 N N . LYS A 1 348 ? 10.819 -4.441 -19.630 1.00 96.56 348 LYS A N 1
ATOM 2746 C CA . LYS A 1 348 ? 10.965 -5.907 -19.712 1.00 96.56 348 LYS A CA 1
ATOM 2747 C C . LYS A 1 348 ? 10.613 -6.577 -18.382 1.00 96.56 348 LYS A C 1
ATOM 2749 O O . LYS A 1 348 ? 9.916 -7.593 -18.399 1.00 96.56 348 LYS A O 1
ATOM 2754 N N . GLY A 1 349 ? 11.036 -5.993 -17.261 1.00 95.56 349 GLY A N 1
ATOM 2755 C CA . GLY A 1 349 ? 10.718 -6.456 -15.911 1.00 95.56 349 GLY A CA 1
ATOM 2756 C C . GLY A 1 349 ? 9.214 -6.476 -15.646 1.00 95.56 349 GLY A C 1
ATOM 2757 O O . GLY A 1 349 ? 8.674 -7.511 -15.253 1.00 95.56 349 GLY A O 1
ATOM 2758 N N . LEU A 1 350 ? 8.514 -5.382 -15.961 1.00 96.75 350 LEU A N 1
ATOM 2759 C CA . LEU A 1 350 ? 7.053 -5.298 -15.850 1.00 96.75 350 LEU A CA 1
ATOM 2760 C C . LEU A 1 350 ? 6.348 -6.355 -16.708 1.00 96.75 350 LEU A C 1
ATOM 2762 O O . LEU A 1 350 ? 5.476 -7.076 -16.226 1.00 96.75 350 LEU A O 1
ATOM 2766 N N . ILE A 1 351 ? 6.766 -6.518 -17.966 1.00 96.62 351 ILE A N 1
ATOM 2767 C CA . ILE A 1 351 ? 6.185 -7.525 -18.866 1.00 96.62 351 ILE A CA 1
ATOM 2768 C C . ILE A 1 351 ? 6.405 -8.942 -18.325 1.00 96.62 351 ILE A C 1
ATOM 2770 O O . ILE A 1 351 ? 5.507 -9.779 -18.428 1.00 96.62 351 ILE A O 1
ATOM 2774 N N . ALA A 1 352 ? 7.579 -9.234 -17.763 1.00 94.94 352 ALA A N 1
ATOM 2775 C CA . ALA A 1 352 ? 7.864 -10.529 -17.156 1.00 94.94 352 ALA A CA 1
ATOM 2776 C C . ALA A 1 352 ? 6.978 -10.783 -15.926 1.00 94.94 352 ALA A C 1
ATOM 2778 O O . ALA A 1 352 ? 6.369 -11.854 -15.844 1.00 94.94 352 ALA A O 1
ATOM 2779 N N . LYS A 1 353 ? 6.834 -9.787 -15.036 1.00 93.62 353 LYS A N 1
ATOM 2780 C CA . LYS A 1 353 ? 5.920 -9.838 -13.881 1.00 93.62 353 LYS A CA 1
ATOM 2781 C C . LYS A 1 353 ? 4.486 -10.137 -14.332 1.00 93.62 353 LYS A C 1
ATOM 2783 O O . LYS A 1 353 ? 3.878 -11.090 -13.861 1.00 93.62 353 LYS A O 1
ATOM 2788 N N . TRP A 1 354 ? 3.965 -9.409 -15.317 1.00 96.00 354 TRP A N 1
ATOM 2789 C CA . TRP A 1 354 ? 2.586 -9.591 -15.787 1.00 96.00 354 TRP A CA 1
ATOM 2790 C C . TRP A 1 354 ? 2.364 -10.897 -16.553 1.00 96.00 354 TRP A C 1
ATOM 2792 O O . TRP A 1 354 ? 1.292 -11.490 -16.472 1.00 96.00 354 TRP A O 1
ATOM 2802 N N . LYS A 1 355 ? 3.374 -11.402 -17.271 1.00 93.81 355 LYS A N 1
ATOM 2803 C CA . LYS A 1 355 ? 3.312 -12.748 -17.860 1.00 93.81 355 LYS A CA 1
ATOM 2804 C C . LYS A 1 355 ? 3.225 -13.838 -16.794 1.00 93.81 355 LYS A C 1
ATOM 2806 O O . LYS A 1 355 ? 2.573 -14.846 -17.048 1.00 93.81 355 LYS A O 1
ATOM 2811 N N . ALA A 1 356 ? 3.880 -13.667 -15.643 1.00 92.31 356 ALA A N 1
ATOM 2812 C CA . ALA A 1 356 ? 3.725 -14.589 -14.520 1.00 92.31 356 ALA A CA 1
ATOM 2813 C C . ALA A 1 356 ? 2.274 -14.588 -14.023 1.00 92.31 356 ALA A C 1
ATOM 2815 O O . ALA A 1 356 ? 1.663 -15.648 -14.022 1.00 92.31 356 ALA A O 1
ATOM 2816 N N . VAL A 1 357 ? 1.680 -13.406 -13.816 1.00 91.81 357 VAL A N 1
ATOM 2817 C CA . VAL A 1 357 ? 0.259 -13.262 -13.441 1.00 91.81 357 VAL A CA 1
ATOM 2818 C C . VAL A 1 357 ? -0.674 -14.009 -14.408 1.00 91.81 357 VAL A C 1
ATOM 2820 O O . VAL A 1 357 ? -1.553 -14.750 -13.978 1.00 91.81 357 VAL A O 1
ATOM 2823 N N . TYR A 1 358 ? -0.459 -13.886 -15.723 1.00 90.81 358 TYR A N 1
ATOM 2824 C CA . TYR A 1 358 ? -1.241 -14.633 -16.719 1.00 90.81 358 TYR A CA 1
ATOM 2825 C C . TYR A 1 358 ? -1.042 -16.153 -16.653 1.00 90.81 358 TYR A C 1
ATOM 2827 O O . TYR A 1 358 ? -1.989 -16.899 -16.901 1.00 90.81 358 TYR A O 1
ATOM 2835 N N . ARG A 1 359 ? 0.183 -16.625 -16.386 1.00 91.56 359 ARG A N 1
ATOM 2836 C CA . ARG A 1 359 ? 0.467 -18.063 -16.257 1.00 91.56 359 ARG A CA 1
ATOM 2837 C C . ARG A 1 359 ? -0.195 -18.639 -15.015 1.00 91.56 359 ARG A C 1
ATOM 2839 O O . ARG A 1 359 ? -0.809 -19.695 -15.122 1.00 91.56 359 ARG A O 1
ATOM 2846 N N . ASP A 1 360 ? -0.112 -17.926 -13.900 1.00 89.25 360 ASP A N 1
ATOM 2847 C CA . ASP A 1 360 ? -0.673 -18.354 -12.622 1.00 89.25 360 ASP A CA 1
ATOM 2848 C C . ASP A 1 360 ? -2.204 -18.419 -12.706 1.00 89.25 360 ASP A C 1
ATOM 2850 O O . ASP A 1 360 ? -2.792 -19.447 -12.382 1.00 89.25 360 ASP A O 1
ATOM 2854 N N . ALA A 1 361 ? -2.846 -17.396 -13.284 1.00 88.56 361 ALA A N 1
ATOM 2855 C CA . ALA A 1 361 ? -4.292 -17.399 -13.515 1.00 88.56 361 ALA A CA 1
ATOM 2856 C C . ALA A 1 361 ? -4.753 -18.528 -14.454 1.00 88.56 361 ALA A C 1
ATOM 2858 O O . ALA A 1 361 ? -5.813 -19.116 -14.257 1.00 88.56 361 ALA A O 1
ATOM 2859 N N . LYS A 1 362 ? -3.952 -18.863 -15.475 1.00 87.75 362 LYS A N 1
ATOM 2860 C CA . LYS A 1 362 ? -4.254 -19.984 -16.378 1.00 87.75 362 LYS A CA 1
ATOM 2861 C C . LYS A 1 362 ? -4.084 -21.339 -15.686 1.00 87.75 362 LYS A C 1
ATOM 2863 O O . LYS A 1 362 ? -4.826 -22.265 -15.996 1.00 87.75 362 LYS A O 1
ATOM 2868 N N . ALA A 1 363 ? -3.108 -21.471 -14.789 1.00 86.69 363 ALA A N 1
ATOM 2869 C CA . ALA A 1 363 ? -2.894 -22.695 -14.025 1.00 86.69 363 ALA A CA 1
ATOM 2870 C C . ALA A 1 363 ? -4.047 -22.965 -13.048 1.00 86.69 363 ALA A C 1
ATOM 2872 O O . ALA A 1 363 ? -4.401 -24.119 -12.870 1.00 86.69 363 ALA A O 1
ATOM 2873 N N . SER A 1 364 ? -4.665 -21.921 -12.486 1.00 81.19 364 SER A N 1
ATOM 2874 C CA . SER A 1 364 ? -5.838 -22.051 -11.607 1.00 81.19 364 SER A CA 1
ATOM 2875 C C . SER A 1 364 ? -7.165 -22.344 -12.325 1.00 81.19 364 SER A C 1
ATOM 2877 O O . SER A 1 364 ? -8.158 -22.624 -11.667 1.00 81.19 364 SER A O 1
ATOM 2879 N N . GLU A 1 365 ? -7.228 -22.249 -13.658 1.00 77.25 365 GLU A N 1
ATOM 2880 C CA . GLU A 1 365 ? -8.436 -22.601 -14.434 1.00 77.25 365 GLU A CA 1
ATOM 2881 C C . GLU A 1 365 ? -8.536 -24.110 -14.753 1.00 77.25 365 GLU A C 1
ATOM 2883 O O . GLU A 1 365 ? -9.565 -24.558 -15.272 1.00 77.25 365 GLU A O 1
ATOM 2888 N N . HIS A 1 366 ? -7.476 -24.880 -14.481 1.00 57.56 366 HIS A N 1
ATOM 2889 C CA . HIS A 1 366 ? -7.355 -26.318 -14.737 1.00 57.56 366 HIS A CA 1
ATOM 2890 C C . HIS A 1 366 ? -7.347 -27.106 -13.433 1.00 57.56 366 HIS A C 1
ATOM 2892 O O . HIS A 1 366 ? -7.984 -28.187 -13.430 1.00 57.56 366 HIS A O 1
#

Radius of gyration: 28.17 Å; Cα contacts (8 Å, |Δi|>4): 337; chains: 1; bounding box: 86×75×64 Å

Mean predicted aligned error: 20.2 Å